Protein AF-A0A4Q5QVA2-F1 (afdb_monomer_lite)

Foldseek 3Di:
DWAAEVNDIDDWDKDAAWADFDQDQLVVVFQQLQPPAPQSQQLDDQDDQDDPVVLVLQLLLLLVLLQVLLVVLVRHDDNPDDCLCVCVSCPPVPVSVVSSQVSQAKDQCVPRRSDPQVSNQVSSCVNSVHGDHQAQPPPRTHMDGDQDDHPPDPSDDADADPVVPVSCTNHDDDDDDSDDAFQVRADKDATNCSRGGRVQFIWHNAWMATPNDTDGTIHTPDGPDHRHIGGDGND

pLDDT: mean 93.29, std 4.39, range [71.56, 98.56]

Secondary structure (DSSP, 8-state):
-EEEETTEEEE--EESPBPP--S--GGGGS--TTTTSTTTTTT------S-HHHHHHHHHHHHHHHHHHHHHTT----TT--GGGHHHHHTT-HHHHHHHHHHHS-EEHHHH-SS-HHHHHHHHHHHHTS------TTT---EE------TTSS-SPPS--GGGSGGGTT-------SSS-STTTSPPB-TTGGGS-GGGEEEBSS-EEETTEEESS--EEEESS--EEB-----

Radius of gyration: 18.27 Å; chains: 1; bounding box: 39×43×45 Å

Structure (mmCIF, N/CA/C/O backbone):
data_AF-A0A4Q5QVA2-F1
#
_entry.id   AF-A0A4Q5QVA2-F1
#
loop_
_atom_site.group_PDB
_atom_site.id
_atom_site.type_symbol
_atom_site.label_atom_id
_atom_site.label_alt_id
_atom_site.label_comp_id
_atom_site.label_asym_id
_atom_site.label_entity_id
_atom_site.label_seq_id
_atom_site.pdbx_PDB_ins_code
_atom_site.Cartn_x
_atom_site.Cartn_y
_atom_site.Cartn_z
_atom_site.occupancy
_atom_site.B_iso_or_equiv
_atom_site.auth_seq_id
_atom_site.auth_comp_id
_atom_site.auth_asym_id
_atom_site.auth_atom_id
_atom_site.pdbx_PDB_model_num
ATOM 1 N N . MET A 1 1 ? 10.564 12.798 15.939 1.00 84.56 1 MET A N 1
ATOM 2 C CA . MET A 1 1 ? 10.441 11.990 17.174 1.00 84.56 1 MET A CA 1
ATOM 3 C C . MET A 1 1 ? 11.342 10.762 17.107 1.00 84.56 1 MET A C 1
ATOM 5 O O . MET A 1 1 ? 11.662 10.318 16.012 1.00 84.56 1 MET A O 1
ATOM 9 N N . GLN A 1 2 ? 11.759 10.233 18.258 1.00 84.94 2 GLN A N 1
ATOM 10 C CA . GLN A 1 2 ? 12.396 8.914 18.340 1.00 84.94 2 GLN A CA 1
ATOM 11 C C . GLN A 1 2 ? 11.303 7.846 18.402 1.00 84.94 2 GLN A C 1
ATOM 13 O O . GLN A 1 2 ? 10.349 8.002 19.164 1.00 84.94 2 GLN A O 1
ATOM 18 N N . VAL A 1 3 ? 11.422 6.795 17.594 1.00 88.19 3 VAL A N 1
ATOM 19 C CA . VAL A 1 3 ? 10.473 5.672 17.567 1.00 88.19 3 VAL A CA 1
ATOM 20 C C . VAL A 1 3 ? 11.215 4.345 17.615 1.00 88.19 3 VAL A C 1
ATOM 22 O O . VAL A 1 3 ? 12.361 4.263 17.178 1.00 88.19 3 VAL A O 1
ATOM 25 N N . ARG A 1 4 ? 10.549 3.295 18.102 1.00 89.88 4 ARG A N 1
ATOM 26 C CA . ARG A 1 4 ? 11.071 1.926 18.069 1.00 89.88 4 ARG A CA 1
ATOM 27 C C . ARG A 1 4 ? 10.312 1.091 17.060 1.00 89.88 4 ARG A C 1
ATOM 29 O O . ARG A 1 4 ? 9.098 0.977 17.171 1.00 89.88 4 ARG A O 1
ATOM 36 N N . ILE A 1 5 ? 11.030 0.483 16.120 1.00 90.25 5 ILE A N 1
ATOM 37 C CA . ILE A 1 5 ? 10.484 -0.478 15.156 1.00 90.25 5 ILE A CA 1
ATOM 38 C C . ILE A 1 5 ? 11.169 -1.817 15.401 1.00 90.25 5 ILE A C 1
ATOM 40 O O . ILE A 1 5 ? 12.391 -1.895 15.302 1.00 90.25 5 ILE A O 1
ATOM 44 N N . ASN A 1 6 ? 10.412 -2.866 15.735 1.00 90.69 6 ASN A N 1
ATOM 45 C CA . ASN A 1 6 ? 10.972 -4.175 16.109 1.00 90.69 6 ASN A CA 1
ATOM 46 C C . ASN A 1 6 ? 12.104 -4.057 17.159 1.00 90.69 6 ASN A C 1
ATOM 48 O O . ASN A 1 6 ? 13.148 -4.692 17.029 1.00 90.69 6 ASN A O 1
ATOM 52 N N . GLN A 1 7 ? 11.910 -3.218 18.187 1.00 87.12 7 GLN A N 1
ATOM 53 C CA . GLN A 1 7 ? 12.893 -2.938 19.253 1.00 87.12 7 GLN A CA 1
ATOM 54 C C . GLN A 1 7 ? 14.182 -2.215 18.808 1.00 87.12 7 GLN A C 1
ATOM 56 O O . GLN A 1 7 ? 15.113 -2.092 19.599 1.00 87.12 7 GLN A O 1
ATOM 61 N N . GLN A 1 8 ? 14.246 -1.707 17.577 1.00 87.56 8 GLN A N 1
ATOM 62 C CA . GLN A 1 8 ? 15.353 -0.879 17.091 1.00 87.56 8 GLN A CA 1
ATOM 63 C C . GLN A 1 8 ? 14.940 0.592 17.058 1.00 87.56 8 GLN A C 1
ATOM 65 O O . GLN A 1 8 ? 13.828 0.905 16.631 1.00 87.56 8 GLN A O 1
ATOM 70 N N . ASP A 1 9 ? 15.825 1.486 17.497 1.00 88.88 9 ASP A N 1
ATOM 71 C CA . ASP A 1 9 ? 15.558 2.924 17.535 1.00 88.88 9 ASP A CA 1
ATOM 72 C C . ASP A 1 9 ? 15.745 3.567 16.148 1.00 88.88 9 ASP A C 1
ATOM 74 O O . ASP A 1 9 ? 16.723 3.308 15.442 1.00 88.88 9 ASP A O 1
ATOM 78 N N . PHE A 1 10 ? 14.810 4.439 15.771 1.00 87.06 10 PHE A N 1
ATOM 79 C CA . PHE A 1 10 ? 14.843 5.218 14.537 1.00 87.06 10 PHE A CA 1
ATOM 80 C C . PHE A 1 10 ? 14.492 6.679 14.807 1.00 87.06 10 PHE A C 1
ATOM 82 O O . PHE A 1 10 ? 13.566 6.997 15.559 1.00 87.06 10 PHE A O 1
ATOM 89 N N . THR A 1 11 ? 15.168 7.573 14.087 1.00 85.88 11 THR A N 1
ATOM 90 C CA . THR A 1 11 ? 14.746 8.969 13.983 1.00 85.88 11 THR A CA 1
ATOM 91 C C . THR A 1 11 ? 13.653 9.078 12.931 1.00 85.88 11 THR A C 1
ATOM 93 O O . THR A 1 11 ? 13.851 8.724 11.771 1.00 85.88 11 THR A O 1
ATOM 96 N N . TYR A 1 12 ? 12.505 9.599 13.342 1.00 86.81 12 TYR A N 1
ATOM 97 C CA . TYR A 1 12 ? 11.365 9.851 12.478 1.00 86.81 12 TYR A CA 1
ATOM 98 C C . TYR A 1 12 ? 11.114 11.359 12.380 1.00 86.81 12 TYR A C 1
ATOM 100 O O . TYR A 1 12 ? 10.858 12.010 13.398 1.00 86.81 12 TYR A O 1
ATOM 108 N N . ASP A 1 13 ? 11.199 11.913 11.171 1.00 87.75 13 ASP A N 1
ATOM 109 C CA . ASP A 1 13 ? 10.995 13.339 10.895 1.00 87.75 13 ASP A CA 1
ATOM 110 C C . ASP A 1 13 ? 9.736 13.561 10.049 1.00 87.75 13 ASP A C 1
ATOM 112 O O . ASP A 1 13 ? 9.625 13.070 8.919 1.00 87.75 13 ASP A O 1
ATOM 116 N N . VAL A 1 14 ? 8.785 14.295 10.626 1.00 92.06 14 VAL A N 1
ATOM 117 C CA . VAL A 1 14 ? 7.530 14.699 9.993 1.00 92.06 14 VAL A CA 1
ATOM 118 C C . VAL A 1 14 ? 7.157 16.097 10.441 1.00 92.06 14 VAL A C 1
ATOM 120 O O . VAL A 1 14 ? 7.233 16.428 11.623 1.00 92.06 14 VAL A O 1
ATOM 123 N N . GLN A 1 15 ? 6.726 16.895 9.471 1.00 93.56 15 GLN A N 1
ATOM 124 C CA . GLN A 1 15 ? 6.414 18.304 9.624 1.00 93.56 15 GLN A CA 1
ATOM 125 C C . GLN A 1 15 ? 5.058 18.620 8.988 1.00 93.56 15 GLN A C 1
ATOM 127 O O . GLN A 1 15 ? 4.666 18.029 7.980 1.00 93.56 15 GLN A O 1
ATOM 132 N N . GLY A 1 16 ? 4.355 19.583 9.577 1.00 93.69 16 GLY A N 1
ATOM 133 C CA . GLY A 1 16 ? 3.080 20.107 9.098 1.00 93.69 16 GLY A CA 1
ATOM 134 C C . GLY A 1 16 ? 2.332 20.822 10.220 1.00 93.69 16 GLY A C 1
ATOM 135 O O . GLY A 1 16 ? 2.693 20.700 11.392 1.00 93.69 16 GLY A O 1
ATOM 136 N N . GLU A 1 17 ? 1.298 21.580 9.864 1.00 95.00 17 GLU A N 1
ATOM 137 C CA . GLU A 1 17 ? 0.418 22.216 10.848 1.00 95.00 17 GLU A CA 1
ATOM 138 C C . GLU A 1 17 ? -0.282 21.141 11.682 1.00 95.00 17 GLU A C 1
ATOM 140 O O . GLU A 1 17 ? -0.835 20.197 11.121 1.00 95.00 17 GLU A O 1
ATOM 145 N N . ALA A 1 18 ? -0.256 21.261 13.010 1.00 94.19 18 ALA A N 1
ATOM 146 C CA . ALA A 1 18 ? -0.912 20.303 13.891 1.00 94.19 18 ALA A CA 1
ATOM 147 C C . ALA A 1 18 ? -2.440 20.362 13.730 1.00 94.19 18 ALA A C 1
ATOM 149 O O . ALA A 1 18 ? -3.053 21.426 13.799 1.00 94.19 18 ALA A O 1
ATOM 150 N N . GLY A 1 19 ? -3.056 19.200 13.536 1.00 90.38 19 GLY A N 1
ATOM 151 C CA . GLY A 1 19 ? -4.502 19.050 13.460 1.00 90.38 19 GLY A CA 1
ATOM 152 C C . GLY A 1 19 ? -5.167 19.097 14.832 1.00 90.38 19 GLY A C 1
ATOM 153 O O . GLY A 1 19 ? -4.542 18.874 15.870 1.00 90.38 19 GLY A O 1
ATOM 154 N N . ARG A 1 20 ? -6.479 19.346 14.830 1.00 85.12 20 ARG A N 1
ATOM 155 C CA . ARG A 1 20 ? -7.309 19.164 16.024 1.00 85.12 20 ARG A CA 1
ATOM 156 C C . ARG A 1 20 ? -7.524 17.676 16.269 1.00 85.12 20 ARG A C 1
ATOM 158 O O . ARG A 1 20 ? -7.793 16.928 15.333 1.00 85.12 20 ARG A O 1
ATOM 165 N N . THR A 1 21 ? -7.453 17.276 17.530 1.00 86.00 21 THR A N 1
ATOM 166 C CA . THR A 1 21 ? -7.773 15.919 17.969 1.00 86.00 21 THR A CA 1
ATOM 167 C C . THR A 1 21 ? -8.956 15.946 18.934 1.00 86.00 21 THR A C 1
ATOM 169 O O . THR A 1 21 ? -9.228 16.963 19.575 1.00 86.00 21 THR A O 1
ATOM 172 N N . ASP A 1 22 ? -9.695 14.841 19.016 1.00 91.44 22 ASP A N 1
ATOM 173 C CA . ASP A 1 22 ? -10.849 14.696 19.903 1.00 91.44 22 ASP A CA 1
ATOM 174 C C . ASP A 1 22 ? -10.946 13.271 20.476 1.00 91.44 22 ASP A C 1
ATOM 176 O O . ASP A 1 22 ? -10.110 12.414 20.205 1.00 91.44 22 ASP A O 1
ATOM 180 N N . GLY A 1 23 ? -11.929 13.018 21.341 1.00 95.19 23 GLY A N 1
ATOM 181 C CA . GLY A 1 23 ? -12.074 11.729 22.024 1.00 95.19 23 GLY A CA 1
ATOM 182 C C . GLY A 1 23 ? -12.695 10.605 21.188 1.00 95.19 23 GLY A C 1
ATOM 183 O O . GLY A 1 23 ? -12.957 9.542 21.747 1.00 95.19 23 GLY A O 1
ATOM 184 N N . ARG A 1 24 ? -12.992 10.812 19.898 1.00 95.19 24 ARG A N 1
ATOM 185 C CA . ARG A 1 24 ? -13.659 9.797 19.073 1.00 95.19 24 ARG A CA 1
ATOM 186 C C . ARG A 1 24 ? -12.693 8.682 18.699 1.00 95.19 24 ARG A C 1
ATOM 188 O O . ARG A 1 24 ? -11.533 8.935 18.394 1.00 95.19 24 ARG A O 1
ATOM 195 N N . VAL A 1 25 ? -13.206 7.458 18.656 1.00 95.38 25 VAL A N 1
ATOM 196 C CA . VAL A 1 25 ? -12.556 6.315 18.007 1.00 95.38 25 VAL A CA 1
ATOM 197 C C . VAL A 1 25 ? -13.194 6.183 16.631 1.00 95.38 25 VAL A C 1
ATOM 199 O O . VAL A 1 25 ? -14.381 5.880 16.561 1.00 95.38 25 VAL A O 1
ATOM 202 N N . LEU A 1 26 ? -12.444 6.432 15.553 1.00 94.19 26 LEU A N 1
ATOM 203 C CA . LEU A 1 26 ? -13.009 6.451 14.192 1.00 94.19 26 LEU A CA 1
ATOM 204 C C . LEU A 1 26 ? -13.685 5.122 13.827 1.00 94.19 26 LEU A C 1
ATOM 206 O O . LEU A 1 26 ? -14.811 5.115 13.344 1.00 94.19 26 LEU A O 1
ATOM 210 N N . LEU A 1 27 ? -13.059 3.998 14.193 1.00 95.50 27 LEU A N 1
ATOM 211 C CA . LEU A 1 27 ? -13.619 2.663 13.975 1.00 95.50 27 LEU A CA 1
ATOM 212 C C . LEU A 1 27 ? -14.990 2.460 14.643 1.00 95.50 27 LEU A C 1
ATOM 214 O O . LEU A 1 27 ? -15.780 1.655 14.174 1.00 95.50 27 LEU A O 1
ATOM 218 N N . ALA A 1 28 ? -15.301 3.178 15.730 1.00 95.19 28 ALA A N 1
ATOM 219 C CA . ALA A 1 28 ? -16.579 3.019 16.429 1.00 95.19 28 ALA A CA 1
ATOM 220 C C . ALA A 1 28 ? -17.784 3.532 15.619 1.00 95.19 28 ALA A C 1
ATOM 222 O O . ALA A 1 28 ? -18.924 3.253 15.990 1.00 95.19 28 ALA A O 1
ATOM 223 N N . THR A 1 29 ? -17.542 4.298 14.553 1.00 92.81 29 THR A N 1
ATOM 224 C CA . THR A 1 29 ? -18.572 4.816 13.641 1.00 92.81 29 THR A CA 1
ATOM 225 C C . THR A 1 29 ? -18.496 4.231 12.232 1.00 92.81 29 THR A C 1
ATOM 227 O O . THR A 1 29 ? -19.383 4.517 11.432 1.00 92.81 29 THR A O 1
ATOM 230 N N . ASP A 1 30 ? -17.470 3.431 11.945 1.00 93.31 30 ASP A N 1
ATOM 231 C CA . ASP A 1 30 ? -17.224 2.827 10.637 1.00 93.31 30 ASP A CA 1
ATOM 232 C C . ASP A 1 30 ? -17.618 1.340 10.635 1.00 93.31 30 ASP A C 1
ATOM 234 O O . ASP A 1 30 ? -17.719 0.689 11.679 1.00 93.31 30 ASP A O 1
ATOM 238 N N . ASP A 1 31 ? -17.783 0.774 9.443 1.00 93.19 31 ASP A N 1
ATOM 239 C CA . ASP A 1 31 ? -17.907 -0.663 9.251 1.00 93.19 31 ASP A CA 1
ATOM 240 C C . ASP A 1 31 ? -16.567 -1.344 9.560 1.00 93.19 31 ASP A C 1
ATOM 242 O O . ASP A 1 31 ? -15.639 -1.370 8.747 1.00 93.19 31 ASP A O 1
ATOM 246 N N . ASP A 1 32 ? -16.475 -1.954 10.740 1.00 95.25 32 ASP A N 1
ATOM 247 C CA . ASP A 1 32 ? -15.333 -2.787 11.102 1.00 95.25 32 ASP A CA 1
ATOM 248 C C . ASP A 1 32 ? -15.384 -4.121 10.338 1.00 95.25 32 ASP A C 1
ATOM 250 O O . ASP A 1 32 ? -16.020 -5.104 10.747 1.00 95.25 32 ASP A O 1
ATOM 254 N N . LEU A 1 33 ? -14.692 -4.155 9.199 1.00 95.38 33 LEU A N 1
ATOM 255 C CA . LEU A 1 33 ? -14.533 -5.344 8.360 1.00 95.38 33 LEU A CA 1
ATOM 256 C C . LEU A 1 33 ? -13.701 -6.454 9.028 1.00 95.38 33 LEU A C 1
ATOM 258 O O . LEU A 1 33 ? -13.707 -7.587 8.545 1.00 95.38 33 LEU A O 1
ATOM 262 N N . SER A 1 34 ? -13.007 -6.156 10.131 1.00 95.94 34 SER A N 1
ATOM 263 C CA . SER A 1 34 ? -12.293 -7.142 10.944 1.00 95.94 34 SER A CA 1
ATOM 264 C C . SER A 1 34 ? -13.158 -7.744 12.054 1.00 95.94 34 SER A C 1
ATOM 266 O O . SER A 1 34 ? -12.785 -8.770 12.625 1.00 95.94 34 SER A O 1
ATOM 268 N N . ALA A 1 35 ? -14.319 -7.156 12.364 1.00 96.38 35 ALA A N 1
ATOM 269 C CA . ALA A 1 35 ? -15.139 -7.584 13.492 1.00 96.38 35 ALA A CA 1
ATOM 270 C C . ALA A 1 35 ? -15.519 -9.074 13.406 1.00 96.38 35 ALA A C 1
ATOM 272 O O . ALA A 1 35 ? -15.938 -9.580 12.363 1.00 96.38 35 ALA A O 1
ATOM 273 N N . GLY A 1 36 ? -15.380 -9.784 14.528 1.00 95.88 36 GLY A N 1
ATOM 274 C CA . GLY A 1 36 ? -15.644 -11.225 14.621 1.00 95.88 36 GLY A CA 1
ATOM 275 C C . GLY A 1 36 ? -14.517 -12.126 14.102 1.00 95.88 36 GLY A C 1
ATOM 276 O O . GLY A 1 36 ? -14.613 -13.344 14.234 1.00 95.88 36 GLY A O 1
ATOM 277 N N . THR A 1 37 ? -13.436 -11.564 13.555 1.00 97.31 37 THR A N 1
ATOM 278 C CA . THR A 1 37 ? -12.247 -12.332 13.163 1.00 97.31 37 THR A CA 1
ATOM 279 C C . THR A 1 37 ? -11.266 -12.487 14.330 1.00 97.31 37 THR A C 1
ATOM 281 O O . THR A 1 37 ? -11.249 -11.687 15.267 1.00 97.31 37 THR A O 1
ATOM 284 N N . ALA A 1 38 ? -10.378 -13.484 14.257 1.00 97.06 38 ALA A N 1
ATOM 285 C CA . ALA A 1 38 ? -9.324 -13.687 15.259 1.00 97.06 38 ALA A CA 1
ATOM 286 C C . ALA A 1 38 ? -8.287 -12.546 15.309 1.00 97.06 38 ALA A C 1
ATOM 288 O O . ALA A 1 38 ? -7.536 -12.433 16.275 1.00 97.06 38 ALA A O 1
ATOM 289 N N . TRP A 1 39 ? -8.235 -11.708 14.272 1.00 96.94 39 TRP A N 1
ATOM 290 C CA . TRP A 1 39 ? -7.262 -10.630 14.128 1.00 96.94 39 TRP A CA 1
ATOM 291 C C . TRP A 1 39 ? -7.842 -9.237 14.415 1.00 96.94 39 TRP A C 1
ATOM 293 O O . TRP A 1 39 ? -7.097 -8.258 14.387 1.00 96.94 39 TRP A O 1
ATOM 303 N N . ALA A 1 40 ? -9.130 -9.146 14.767 1.00 97.56 40 ALA A N 1
ATOM 304 C CA . ALA A 1 40 ? -9.832 -7.887 15.026 1.00 97.56 40 ALA A CA 1
ATOM 305 C C . ALA A 1 40 ? -9.115 -7.000 16.055 1.00 97.56 40 ALA A C 1
ATOM 307 O O . ALA A 1 40 ? -8.882 -5.821 15.814 1.00 97.56 40 ALA A O 1
ATOM 308 N N . ALA A 1 41 ? -8.680 -7.591 17.174 1.00 97.19 41 ALA A N 1
ATOM 309 C CA . ALA A 1 41 ? -7.996 -6.859 18.240 1.00 97.19 41 ALA A CA 1
ATOM 310 C C . ALA A 1 41 ? -6.636 -6.291 17.799 1.00 97.19 41 ALA A C 1
ATOM 312 O O . ALA A 1 41 ? -6.233 -5.218 18.243 1.00 97.19 41 ALA A O 1
ATOM 313 N N . ALA A 1 42 ? -5.923 -7.001 16.920 1.00 96.88 42 ALA A N 1
ATOM 314 C CA . ALA A 1 42 ? -4.635 -6.557 16.397 1.00 96.88 42 ALA A CA 1
ATOM 315 C C . ALA A 1 42 ? -4.791 -5.555 15.241 1.00 96.88 42 ALA A C 1
ATOM 317 O O . ALA A 1 42 ? -3.894 -4.740 15.026 1.00 96.88 42 ALA A O 1
ATOM 318 N N . GLY A 1 43 ? -5.908 -5.610 14.508 1.00 96.38 43 GLY A N 1
ATOM 319 C CA . GLY A 1 43 ? -6.183 -4.769 13.340 1.00 96.38 43 GLY A CA 1
ATOM 320 C C . GLY A 1 43 ? -5.444 -5.194 12.069 1.00 96.38 43 GLY A C 1
ATOM 321 O O . GLY A 1 43 ? -5.492 -4.486 11.069 1.00 96.38 43 GLY A O 1
ATOM 322 N N . TYR A 1 44 ? -4.745 -6.333 12.088 1.00 97.00 44 TYR A N 1
ATOM 323 C CA . TYR A 1 44 ? -4.056 -6.881 10.921 1.00 97.00 44 TYR A CA 1
ATOM 324 C C . TYR A 1 44 ? -3.887 -8.399 11.029 1.00 97.00 44 TYR A C 1
ATOM 326 O O . TYR A 1 44 ? -3.825 -8.955 12.125 1.00 97.00 44 TYR A O 1
ATOM 334 N N . THR A 1 45 ? -3.718 -9.056 9.884 1.00 96.44 45 THR A N 1
ATOM 335 C CA . THR A 1 45 ? -3.284 -10.453 9.792 1.00 96.44 45 THR A CA 1
ATOM 336 C C . THR A 1 45 ? -2.301 -10.630 8.637 1.00 96.44 45 THR A C 1
ATOM 338 O O . THR A 1 45 ? -2.317 -9.861 7.676 1.00 96.44 45 THR A O 1
ATOM 341 N N . VAL A 1 46 ? -1.447 -11.649 8.726 1.00 95.75 46 VAL A N 1
ATOM 342 C CA . VAL A 1 46 ? -0.632 -12.137 7.608 1.00 95.75 46 VAL A CA 1
ATOM 343 C C . VAL A 1 46 ? -1.177 -13.505 7.226 1.00 95.75 46 VAL A C 1
ATOM 345 O O . VAL A 1 46 ? -1.237 -14.403 8.065 1.00 95.75 46 VAL A O 1
ATOM 348 N N . ALA A 1 47 ? -1.591 -13.666 5.972 1.00 93.88 47 ALA A N 1
ATOM 349 C CA . ALA A 1 47 ? -2.270 -14.870 5.517 1.00 93.88 47 ALA A CA 1
ATOM 350 C C . ALA A 1 47 ? -1.756 -15.344 4.157 1.00 93.88 47 ALA A C 1
ATOM 352 O O . ALA A 1 47 ? -1.385 -14.546 3.294 1.00 93.88 47 ALA A O 1
ATOM 353 N N . ASN A 1 48 ? -1.821 -16.660 3.944 1.00 90.31 48 ASN A N 1
ATOM 354 C CA . ASN A 1 48 ? -1.664 -17.243 2.617 1.00 90.31 48 ASN A CA 1
ATOM 355 C C . ASN A 1 48 ? -2.808 -16.764 1.726 1.00 90.31 48 ASN A C 1
ATOM 357 O O . ASN A 1 48 ? -3.972 -17.115 1.934 1.00 90.31 48 ASN A O 1
ATOM 361 N N . PHE A 1 49 ? -2.466 -15.939 0.744 1.00 91.31 49 PHE A N 1
ATOM 362 C CA . PHE A 1 49 ? -3.472 -15.189 0.012 1.00 91.31 49 PHE A CA 1
ATOM 363 C C . PHE A 1 49 ? -3.998 -15.932 -1.215 1.00 91.31 49 PHE A C 1
ATOM 365 O O . PHE A 1 49 ? -5.206 -16.100 -1.343 1.00 91.31 49 PHE A O 1
ATOM 372 N N . LEU A 1 50 ? -3.109 -16.426 -2.079 1.00 93.94 50 LEU A N 1
ATOM 373 C CA . LEU A 1 50 ? -3.451 -17.100 -3.334 1.00 93.94 50 LEU A CA 1
ATOM 374 C C . LEU A 1 50 ? -2.721 -18.450 -3.442 1.00 93.94 50 LEU A C 1
ATOM 376 O O . LEU A 1 50 ? -1.619 -18.582 -2.901 1.00 93.94 50 LEU A O 1
ATOM 380 N N . PRO A 1 51 ? -3.283 -19.439 -4.161 1.00 94.75 51 PRO A N 1
ATOM 381 C CA . PRO A 1 51 ? -2.543 -20.592 -4.663 1.00 94.75 51 PRO A CA 1
ATOM 382 C C . PRO A 1 51 ? -1.247 -20.184 -5.374 1.00 94.75 51 PRO A C 1
ATOM 384 O O . PRO A 1 51 ? -1.181 -19.134 -6.013 1.00 94.75 51 PRO A O 1
ATOM 387 N N . ALA A 1 52 ? -0.233 -21.052 -5.327 1.00 94.19 52 ALA A N 1
ATOM 388 C CA . ALA A 1 52 ? 1.110 -20.739 -5.824 1.00 94.19 52 ALA A CA 1
ATOM 389 C C . ALA A 1 52 ? 1.124 -20.224 -7.276 1.00 94.19 52 ALA A C 1
ATOM 391 O O . ALA A 1 52 ? 1.755 -19.211 -7.555 1.00 94.19 52 ALA A O 1
ATOM 392 N N . ALA A 1 53 ? 0.382 -20.865 -8.186 1.00 96.31 53 ALA A N 1
ATOM 393 C CA . ALA A 1 53 ? 0.331 -20.456 -9.592 1.00 96.31 53 ALA A CA 1
ATOM 394 C C . ALA A 1 53 ? -0.246 -19.039 -9.780 1.00 96.31 53 ALA A C 1
ATOM 396 O O . ALA A 1 53 ? 0.307 -18.237 -10.531 1.00 96.31 53 ALA A O 1
ATOM 397 N N . GLU A 1 54 ? -1.324 -18.711 -9.065 1.00 97.00 54 GLU A N 1
ATOM 398 C CA . GLU A 1 54 ? -1.955 -17.388 -9.104 1.00 97.00 54 GLU A CA 1
ATOM 399 C C . GLU A 1 54 ? -1.058 -16.336 -8.449 1.00 97.00 54 GLU A C 1
ATOM 401 O O . GLU A 1 54 ? -0.891 -15.240 -8.980 1.00 97.00 54 GLU A O 1
ATOM 406 N N . GLN A 1 55 ? -0.407 -16.676 -7.336 1.00 95.00 55 GLN A N 1
ATOM 407 C CA . GLN A 1 55 ? 0.541 -15.781 -6.683 1.00 95.00 55 GLN A CA 1
ATOM 408 C C . GLN A 1 55 ? 1.740 -15.462 -7.586 1.00 95.00 55 GLN A C 1
ATOM 410 O O . GLN A 1 55 ? 2.147 -14.302 -7.668 1.00 95.00 55 GLN A O 1
ATOM 415 N N . THR A 1 56 ? 2.285 -16.461 -8.287 1.00 95.38 56 THR A N 1
ATOM 416 C CA . THR A 1 56 ? 3.355 -16.267 -9.274 1.00 95.38 56 THR A CA 1
ATOM 417 C C . THR A 1 56 ? 2.886 -15.384 -10.426 1.00 95.38 56 THR A C 1
ATOM 419 O O . THR A 1 56 ? 3.575 -14.422 -10.758 1.00 95.38 56 THR A O 1
ATOM 422 N N . ALA A 1 57 ? 1.705 -15.650 -10.993 1.00 97.38 57 ALA A N 1
ATOM 423 C CA . ALA A 1 57 ? 1.148 -14.845 -12.080 1.00 97.38 57 ALA A CA 1
ATOM 424 C C . ALA A 1 57 ? 0.925 -13.381 -11.663 1.00 97.38 57 ALA A C 1
ATOM 426 O O . ALA A 1 57 ? 1.280 -12.463 -12.402 1.00 97.38 57 ALA A O 1
ATOM 427 N N . LEU A 1 58 ? 0.399 -13.154 -10.454 1.00 96.88 58 LEU A N 1
ATOM 428 C CA . LEU A 1 58 ? 0.208 -11.813 -9.913 1.00 96.88 58 LEU A CA 1
ATOM 429 C C . LEU A 1 58 ? 1.540 -11.087 -9.730 1.00 96.88 58 LEU A C 1
ATOM 431 O O . LEU A 1 58 ? 1.689 -9.963 -10.201 1.00 96.88 58 LEU A O 1
ATOM 435 N N . ARG A 1 59 ? 2.521 -11.721 -9.079 1.00 96.06 59 ARG A N 1
ATOM 436 C CA . ARG A 1 59 ? 3.840 -11.111 -8.851 1.00 96.06 59 ARG A CA 1
ATOM 437 C C . ARG A 1 59 ? 4.543 -10.772 -10.160 1.00 96.06 59 ARG A C 1
ATOM 439 O O . ARG A 1 59 ? 5.063 -9.667 -10.272 1.00 96.06 59 ARG A O 1
ATOM 446 N N . GLU A 1 60 ? 4.520 -11.670 -11.142 1.00 96.94 60 GLU A N 1
ATOM 447 C CA . GLU A 1 60 ? 5.152 -11.427 -12.442 1.00 96.94 60 GLU A CA 1
ATOM 448 C C . GLU A 1 60 ? 4.451 -10.304 -13.212 1.00 96.94 60 GLU A C 1
ATOM 450 O O . GLU A 1 60 ? 5.110 -9.402 -13.727 1.00 96.94 60 GLU A O 1
ATOM 455 N N . GLY A 1 61 ? 3.116 -10.283 -13.230 1.00 97.94 61 GLY A N 1
ATOM 456 C CA . GLY A 1 61 ? 2.377 -9.199 -13.874 1.00 97.94 61 GLY A CA 1
ATOM 457 C C . GLY A 1 61 ? 2.646 -7.835 -13.226 1.00 97.94 61 GLY A C 1
ATOM 458 O O . GLY A 1 61 ? 2.859 -6.851 -13.931 1.00 97.94 61 GLY A O 1
ATOM 459 N N . LEU A 1 62 ? 2.723 -7.767 -11.892 1.00 97.94 62 LEU A N 1
ATOM 460 C CA . LEU A 1 62 ? 3.081 -6.533 -11.183 1.00 97.94 62 LEU A CA 1
ATOM 461 C C . LEU A 1 62 ? 4.551 -6.141 -11.417 1.00 97.94 62 LEU A C 1
ATOM 463 O O . LEU A 1 62 ? 4.846 -4.959 -11.594 1.00 97.94 62 LEU A O 1
ATOM 467 N N . ALA A 1 63 ? 5.472 -7.107 -11.473 1.00 98.00 63 ALA A N 1
ATOM 468 C CA . ALA A 1 63 ? 6.870 -6.865 -11.830 1.00 98.00 63 ALA A CA 1
ATOM 469 C C . ALA A 1 63 ? 6.994 -6.292 -13.251 1.00 98.00 63 ALA A C 1
ATOM 471 O O . ALA A 1 63 ? 7.748 -5.342 -13.478 1.00 98.00 63 ALA A O 1
ATOM 472 N N . GLN A 1 64 ? 6.190 -6.785 -14.193 1.00 98.12 64 GLN A N 1
ATOM 473 C CA . GLN A 1 64 ? 6.151 -6.267 -15.555 1.00 98.12 64 GLN A CA 1
ATOM 474 C C . GLN A 1 64 ? 5.703 -4.798 -15.615 1.00 98.12 64 GLN A C 1
ATOM 476 O O . GLN A 1 64 ? 6.248 -4.029 -16.410 1.00 98.12 64 GLN A O 1
ATOM 481 N N . LEU A 1 65 ? 4.775 -4.370 -14.751 1.00 98.44 65 LEU A N 1
ATOM 482 C CA . LEU A 1 65 ? 4.399 -2.953 -14.639 1.00 98.44 65 LEU A CA 1
ATOM 483 C C . LEU A 1 65 ? 5.572 -2.085 -14.165 1.00 98.44 65 LEU A C 1
ATOM 485 O O . LEU A 1 65 ? 5.766 -0.991 -14.692 1.00 98.44 65 LEU A O 1
ATOM 489 N N . VAL A 1 66 ? 6.404 -2.583 -13.243 1.00 98.12 66 VAL A N 1
ATOM 490 C CA . VAL A 1 66 ? 7.622 -1.880 -12.800 1.00 98.12 66 VAL A CA 1
ATOM 491 C C . VAL A 1 66 ? 8.646 -1.773 -13.933 1.00 98.12 66 VAL A C 1
ATOM 493 O O . VAL A 1 66 ? 9.191 -0.692 -14.156 1.00 98.12 66 VAL A O 1
ATOM 496 N N . ARG A 1 67 ? 8.880 -2.853 -14.696 1.00 98.38 67 ARG A N 1
ATOM 497 C CA . ARG A 1 67 ? 9.775 -2.821 -15.873 1.00 98.38 67 ARG A CA 1
ATOM 498 C C . ARG A 1 67 ? 9.288 -1.820 -16.923 1.00 98.38 67 ARG A C 1
ATOM 500 O O . ARG A 1 67 ? 10.087 -1.062 -17.469 1.00 98.38 67 ARG A O 1
ATOM 507 N N . ARG A 1 68 ? 7.975 -1.773 -17.169 1.00 98.38 68 ARG A N 1
ATOM 508 C CA . ARG A 1 68 ? 7.363 -0.793 -18.074 1.00 98.38 68 ARG A CA 1
ATOM 509 C C . ARG A 1 68 ? 7.532 0.636 -17.561 1.00 98.38 68 ARG A C 1
ATOM 511 O O . ARG A 1 68 ? 7.932 1.498 -18.330 1.00 98.38 68 ARG A O 1
ATOM 518 N N . ALA A 1 69 ? 7.302 0.878 -16.273 1.00 98.38 69 ALA A N 1
ATOM 519 C CA . ALA A 1 69 ? 7.483 2.196 -15.668 1.00 98.38 69 ALA A CA 1
ATOM 520 C C . ALA A 1 69 ? 8.938 2.696 -15.758 1.00 98.38 69 ALA A C 1
ATOM 522 O O . ALA A 1 69 ? 9.162 3.880 -16.001 1.00 98.38 69 ALA A O 1
ATOM 523 N N . LEU A 1 70 ? 9.920 1.800 -15.611 1.00 98.56 70 LEU A N 1
ATOM 524 C CA . LEU A 1 70 ? 11.339 2.088 -15.851 1.00 98.56 70 LEU A CA 1
ATOM 525 C C . LEU A 1 70 ? 11.604 2.490 -17.311 1.00 98.56 70 LEU A C 1
ATOM 527 O O . LEU A 1 70 ? 12.226 3.523 -17.561 1.00 98.56 70 LEU A O 1
ATOM 531 N N . ALA A 1 71 ? 11.081 1.723 -18.272 1.00 98.50 71 ALA A N 1
ATOM 532 C CA . ALA A 1 71 ? 11.204 2.041 -19.694 1.00 98.50 71 ALA A CA 1
ATOM 533 C C . ALA A 1 71 ? 10.551 3.391 -20.049 1.00 98.50 71 ALA A C 1
ATOM 535 O O . ALA A 1 71 ? 11.181 4.221 -20.702 1.00 98.50 71 ALA A O 1
ATOM 536 N N . ASP A 1 72 ? 9.339 3.650 -19.549 1.00 98.19 72 ASP A N 1
ATOM 537 C CA . ASP A 1 72 ? 8.602 4.906 -19.749 1.00 98.19 72 ASP A CA 1
ATOM 538 C C . ASP A 1 72 ? 9.304 6.118 -19.102 1.00 98.19 72 ASP A C 1
ATOM 540 O O . ASP A 1 72 ? 9.069 7.263 -19.497 1.00 98.19 72 ASP A O 1
ATOM 544 N N . ALA A 1 73 ? 10.164 5.881 -18.107 1.00 98.06 73 ALA A N 1
ATOM 545 C CA . ALA A 1 73 ? 11.020 6.887 -17.480 1.00 98.06 73 ALA A CA 1
ATOM 546 C C . ALA A 1 73 ? 12.383 7.056 -18.188 1.00 98.06 73 ALA A C 1
ATOM 548 O O . ALA A 1 73 ? 13.233 7.800 -17.704 1.00 98.06 73 ALA A O 1
ATOM 549 N N . GLY A 1 74 ? 12.601 6.390 -19.329 1.00 97.81 74 GLY A N 1
ATOM 550 C CA . GLY A 1 74 ? 13.838 6.475 -20.111 1.00 97.81 74 GLY A CA 1
ATOM 551 C C . GLY A 1 74 ? 14.951 5.527 -19.654 1.00 97.81 74 GLY A C 1
ATOM 552 O O . GLY A 1 74 ? 16.085 5.667 -20.104 1.00 97.81 74 GLY A O 1
ATOM 553 N N . CYS A 1 75 ? 14.645 4.555 -18.789 1.00 98.19 75 CYS A N 1
ATOM 554 C CA . CYS A 1 75 ? 15.591 3.561 -18.282 1.00 98.19 75 CYS A CA 1
ATOM 555 C C . CYS A 1 75 ? 15.111 2.134 -18.613 1.00 98.19 75 CYS A C 1
ATOM 557 O O . CYS A 1 75 ? 14.685 1.399 -17.722 1.00 98.19 75 CYS A O 1
ATOM 559 N N . PRO A 1 76 ? 15.105 1.722 -19.894 1.00 97.94 76 PRO A N 1
ATOM 560 C CA . PRO A 1 76 ? 14.679 0.377 -20.258 1.00 97.94 76 PRO A CA 1
ATOM 561 C C . PRO A 1 76 ? 15.613 -0.674 -19.648 1.00 97.94 76 PRO A C 1
ATOM 563 O O . PRO A 1 76 ? 16.836 -0.537 -19.668 1.00 97.94 76 PRO A O 1
ATOM 566 N N . VAL A 1 77 ? 15.017 -1.750 -19.142 1.00 98.31 77 VAL A N 1
ATOM 567 C CA . VAL A 1 77 ? 15.713 -2.913 -18.581 1.00 98.31 77 VAL A CA 1
ATOM 568 C C . VAL A 1 77 ? 15.379 -4.170 -19.394 1.00 98.31 77 VAL A C 1
ATOM 570 O O . VAL A 1 77 ? 14.357 -4.182 -20.087 1.00 98.31 77 VAL A O 1
ATOM 573 N N . PRO A 1 78 ? 16.208 -5.230 -19.336 1.00 97.62 78 PRO A N 1
ATOM 574 C CA . PRO A 1 78 ? 15.890 -6.514 -19.958 1.00 97.62 78 PRO A CA 1
ATOM 575 C C . PRO A 1 78 ? 14.527 -7.071 -19.521 1.00 97.62 78 PRO A C 1
ATOM 577 O O . PRO A 1 78 ? 14.056 -6.803 -18.415 1.00 97.62 78 PRO A O 1
ATOM 580 N N . ALA A 1 79 ? 13.896 -7.876 -20.378 1.00 94.31 79 ALA A N 1
ATOM 581 C CA . ALA A 1 79 ? 12.582 -8.460 -20.095 1.00 94.31 79 ALA A CA 1
ATOM 582 C C . ALA A 1 79 ? 12.592 -9.392 -18.868 1.00 94.31 79 ALA A C 1
ATOM 584 O O . ALA A 1 79 ? 11.603 -9.474 -18.148 1.00 94.31 79 ALA A O 1
ATOM 585 N N . ASP A 1 80 ? 13.721 -10.051 -18.613 1.00 95.38 80 ASP A N 1
ATOM 586 C CA . ASP A 1 80 ? 13.978 -10.937 -17.478 1.00 95.38 80 ASP A CA 1
ATOM 587 C C . ASP A 1 80 ? 14.577 -10.207 -16.263 1.00 95.38 80 ASP A C 1
ATOM 589 O O . ASP A 1 80 ? 14.993 -10.845 -15.296 1.00 95.38 80 ASP A O 1
ATOM 593 N N . PHE A 1 81 ? 14.614 -8.869 -16.278 1.00 97.81 81 PHE A N 1
ATOM 594 C CA . PHE A 1 81 ? 15.132 -8.085 -15.163 1.00 97.81 81 PHE A CA 1
ATOM 595 C C . PHE A 1 81 ? 14.387 -8.404 -13.860 1.00 97.81 81 PHE A C 1
ATOM 597 O O . PHE A 1 81 ? 13.159 -8.281 -13.772 1.00 97.81 81 PHE A O 1
ATOM 604 N N . ASP A 1 82 ? 15.148 -8.762 -12.828 1.00 97.38 82 ASP A N 1
ATOM 605 C CA . ASP A 1 82 ? 14.640 -8.952 -11.475 1.00 97.38 82 ASP A CA 1
ATOM 606 C C . ASP A 1 82 ? 14.346 -7.593 -10.826 1.00 97.38 82 ASP A C 1
ATOM 608 O O . ASP A 1 82 ? 15.251 -6.835 -10.467 1.00 97.38 82 ASP A O 1
ATOM 612 N N . VAL A 1 83 ? 13.061 -7.297 -10.622 1.00 97.19 83 VAL A N 1
ATOM 613 C CA . VAL A 1 83 ? 12.607 -6.042 -10.009 1.00 97.19 83 VAL A CA 1
ATOM 614 C C . VAL A 1 83 ? 13.057 -5.881 -8.554 1.00 97.19 83 VAL A C 1
ATOM 616 O O . VAL A 1 83 ? 13.084 -4.753 -8.062 1.00 97.19 83 VAL A O 1
ATOM 619 N N . ALA A 1 84 ? 13.505 -6.942 -7.869 1.00 96.12 84 ALA A N 1
ATOM 620 C CA . ALA A 1 84 ? 14.170 -6.801 -6.572 1.00 96.12 84 ALA A CA 1
ATOM 621 C C . ALA A 1 84 ? 15.478 -5.990 -6.679 1.00 96.12 84 ALA A C 1
ATOM 623 O O . ALA A 1 84 ? 15.894 -5.337 -5.717 1.00 96.12 84 ALA A O 1
ATOM 624 N N . GLN A 1 85 ? 16.096 -5.954 -7.865 1.00 97.06 85 GLN A N 1
ATOM 625 C CA . GLN A 1 85 ? 17.293 -5.167 -8.168 1.00 97.06 85 GLN A CA 1
ATOM 626 C C . GLN A 1 85 ? 16.987 -3.726 -8.596 1.00 97.06 85 GLN A C 1
ATOM 628 O O . GLN A 1 85 ? 17.914 -2.991 -8.933 1.00 97.06 85 GLN A O 1
ATOM 633 N N . TYR A 1 86 ? 15.723 -3.282 -8.555 1.00 97.75 86 TYR A N 1
ATOM 634 C CA . TYR A 1 86 ? 15.304 -1.919 -8.917 1.00 97.75 86 TYR A CA 1
ATOM 635 C C . TYR A 1 86 ? 16.217 -0.831 -8.321 1.00 97.75 86 TYR A C 1
ATOM 637 O O . TYR A 1 86 ? 16.671 0.080 -9.012 1.00 97.75 86 TYR A O 1
ATOM 645 N N . HIS A 1 87 ? 16.554 -0.970 -7.037 1.00 96.75 87 HIS A N 1
ATOM 646 C CA . HIS A 1 87 ? 17.399 -0.027 -6.307 1.00 96.75 87 HIS A CA 1
ATOM 647 C C . HIS A 1 87 ? 18.838 0.068 -6.840 1.00 96.75 87 HIS A C 1
ATOM 649 O O . HIS A 1 87 ? 19.484 1.085 -6.617 1.00 96.75 87 HIS A O 1
ATOM 655 N N . ARG A 1 88 ? 19.346 -0.952 -7.544 1.00 97.06 88 ARG A N 1
ATOM 656 C CA . ARG A 1 88 ? 20.682 -0.931 -8.164 1.00 97.06 88 ARG A CA 1
ATOM 657 C C . ARG A 1 88 ? 20.692 -0.180 -9.488 1.00 97.06 88 ARG A C 1
ATOM 659 O O . ARG A 1 88 ? 21.683 0.462 -9.802 1.00 97.06 88 ARG A O 1
ATOM 666 N N . VAL A 1 89 ? 19.595 -0.266 -10.241 1.00 97.31 89 VAL A N 1
ATOM 667 C CA . VAL A 1 89 ? 19.428 0.451 -11.514 1.00 97.31 89 VAL A CA 1
ATOM 668 C C . VAL A 1 89 ? 19.213 1.935 -11.258 1.00 97.31 89 VAL A C 1
ATOM 670 O O . VAL A 1 89 ? 19.876 2.770 -11.859 1.00 97.31 89 VAL A O 1
ATOM 673 N N . VAL A 1 90 ? 18.308 2.263 -10.335 1.00 97.38 90 VAL A N 1
ATOM 674 C CA . VAL A 1 90 ? 17.987 3.660 -10.023 1.00 97.38 90 VAL A CA 1
ATOM 675 C C . VAL A 1 90 ? 19.038 4.298 -9.116 1.00 97.38 90 VAL A C 1
ATOM 677 O O . VAL A 1 90 ? 19.311 5.489 -9.236 1.00 97.38 90 VAL A O 1
ATOM 680 N N . GLY A 1 91 ? 19.637 3.520 -8.210 1.00 95.88 91 GLY A N 1
ATOM 681 C CA . GLY A 1 91 ? 20.644 4.006 -7.272 1.00 95.88 91 GLY A CA 1
ATOM 682 C C . GLY A 1 91 ? 20.189 5.275 -6.548 1.00 95.88 91 GLY A C 1
ATOM 683 O O . GLY A 1 91 ? 19.103 5.335 -5.952 1.00 95.88 91 GLY A O 1
ATOM 684 N N . ASP A 1 92 ? 21.020 6.308 -6.659 1.00 95.00 92 ASP A N 1
ATOM 685 C CA . ASP A 1 92 ? 20.852 7.597 -5.984 1.00 95.00 92 ASP A CA 1
ATOM 686 C C . ASP A 1 92 ? 20.117 8.624 -6.853 1.00 95.00 92 ASP A C 1
ATOM 688 O O . ASP A 1 92 ? 19.829 9.730 -6.388 1.00 95.00 92 ASP A O 1
ATOM 692 N N . ASP A 1 93 ? 19.748 8.254 -8.083 1.00 96.19 93 ASP A N 1
ATOM 693 C CA . ASP A 1 93 ? 19.014 9.118 -8.998 1.00 96.19 93 ASP A CA 1
ATOM 694 C C . ASP A 1 93 ? 17.569 9.307 -8.516 1.00 96.19 93 ASP A C 1
ATOM 696 O O . ASP A 1 93 ? 16.644 8.537 -8.796 1.00 96.19 93 ASP A O 1
ATOM 700 N N . ARG A 1 94 ? 17.372 10.369 -7.731 1.00 93.31 94 ARG A N 1
ATOM 701 C CA . ARG A 1 94 ? 16.058 10.760 -7.221 1.00 93.31 94 ARG A CA 1
ATOM 702 C C . ARG A 1 94 ? 15.110 11.165 -8.350 1.00 93.31 94 ARG A C 1
ATOM 704 O O . ARG A 1 94 ? 13.916 10.915 -8.219 1.00 93.31 94 ARG A O 1
ATOM 711 N N . ALA A 1 95 ? 15.604 11.785 -9.421 1.00 95.19 95 ALA A N 1
ATOM 712 C CA . ALA A 1 95 ? 14.751 12.235 -10.516 1.00 95.19 95 ALA A CA 1
ATOM 713 C C . ALA A 1 95 ? 14.169 11.032 -11.267 1.00 95.19 95 ALA A C 1
ATOM 715 O O . ALA A 1 95 ? 12.954 10.972 -11.463 1.00 95.19 95 ALA A O 1
ATOM 716 N N . LEU A 1 96 ? 15.004 10.035 -11.573 1.00 97.50 96 LEU A N 1
ATOM 717 C CA . LEU A 1 96 ? 14.555 8.772 -12.150 1.00 97.50 96 LEU A CA 1
ATOM 718 C C . LEU A 1 96 ? 13.589 8.041 -11.213 1.00 97.50 96 LEU A C 1
ATOM 720 O O . LEU A 1 96 ? 12.519 7.624 -11.650 1.00 97.50 96 LEU A O 1
ATOM 724 N N . HIS A 1 97 ? 13.902 7.937 -9.915 1.00 96.50 97 HIS A N 1
ATOM 725 C CA . HIS A 1 97 ? 12.993 7.299 -8.959 1.00 96.50 97 HIS A CA 1
ATOM 726 C C . HIS A 1 97 ? 11.601 7.942 -8.960 1.00 96.50 97 HIS A C 1
ATOM 728 O O . HIS A 1 97 ? 10.597 7.234 -9.046 1.00 96.50 97 HIS A O 1
ATOM 734 N N . LEU A 1 98 ? 11.538 9.275 -8.889 1.00 94.06 98 LEU A N 1
ATOM 735 C CA . LEU A 1 98 ? 10.277 10.012 -8.898 1.00 94.06 98 LEU A CA 1
ATOM 736 C C . LEU A 1 98 ? 9.542 9.866 -10.234 1.00 94.06 98 LEU A C 1
ATOM 738 O O . LEU A 1 98 ? 8.318 9.748 -10.235 1.00 94.06 98 LEU A O 1
ATOM 742 N N . ALA A 1 99 ? 10.268 9.820 -11.355 1.00 96.31 99 ALA A N 1
ATOM 743 C CA . ALA A 1 99 ? 9.683 9.567 -12.667 1.00 96.31 99 ALA A CA 1
ATOM 744 C C . ALA A 1 99 ? 9.022 8.181 -12.735 1.00 96.31 99 ALA A C 1
ATOM 746 O O . ALA A 1 99 ? 7.893 8.077 -13.211 1.00 96.31 99 ALA A O 1
ATOM 747 N N . VAL A 1 100 ? 9.663 7.138 -12.196 1.00 97.69 100 VAL A N 1
ATOM 748 C CA . VAL A 1 100 ? 9.073 5.790 -12.115 1.00 97.69 100 VAL A CA 1
ATOM 749 C C . VAL A 1 100 ? 7.871 5.777 -11.167 1.00 97.69 100 VAL A C 1
ATOM 751 O O . VAL A 1 100 ? 6.802 5.308 -11.548 1.00 97.69 100 VAL A O 1
ATOM 754 N N . VAL A 1 101 ? 7.998 6.344 -9.962 1.00 95.12 101 VAL A N 1
ATOM 755 C CA . VAL A 1 101 ? 6.898 6.412 -8.979 1.00 95.12 101 VAL A CA 1
ATOM 756 C C . VAL A 1 101 ? 5.679 7.136 -9.548 1.00 95.12 101 VAL A C 1
ATOM 758 O O . VAL A 1 101 ? 4.550 6.710 -9.318 1.00 95.12 101 VAL A O 1
ATOM 761 N N . ALA A 1 102 ? 5.872 8.189 -10.345 1.00 94.12 102 ALA A N 1
ATOM 762 C CA . ALA A 1 102 ? 4.772 8.888 -11.004 1.00 94.12 102 ALA A CA 1
ATOM 763 C C . ALA A 1 102 ? 3.982 7.991 -11.975 1.00 94.12 102 ALA A C 1
ATOM 765 O O . ALA A 1 102 ? 2.793 8.237 -12.183 1.00 94.12 102 ALA A O 1
ATOM 766 N N . ARG A 1 103 ? 4.613 6.952 -12.543 1.00 96.25 103 ARG A N 1
ATOM 767 C CA . ARG A 1 103 ? 3.971 5.947 -13.409 1.00 96.25 103 ARG A CA 1
ATOM 768 C C . ARG A 1 103 ? 3.324 4.808 -12.633 1.00 96.25 103 ARG A C 1
ATOM 770 O O . ARG A 1 103 ? 2.358 4.242 -13.123 1.00 96.25 103 ARG A O 1
ATOM 777 N N . THR A 1 104 ? 3.836 4.482 -11.447 1.00 96.06 104 THR A N 1
ATOM 778 C CA . THR A 1 104 ? 3.317 3.382 -10.618 1.00 96.06 104 THR A CA 1
ATOM 779 C C . THR A 1 104 ? 2.331 3.838 -9.545 1.00 96.06 104 THR A C 1
ATOM 781 O O . THR A 1 104 ? 1.800 3.012 -8.798 1.00 96.06 104 THR A O 1
ATOM 784 N N . LYS A 1 105 ? 2.088 5.153 -9.452 1.00 93.06 105 LYS A N 1
ATOM 785 C CA . LYS A 1 105 ? 1.277 5.751 -8.391 1.00 93.06 105 LYS A CA 1
ATOM 786 C C . LYS A 1 105 ? -0.143 5.215 -8.356 1.00 93.06 105 LYS A C 1
ATOM 788 O O . LYS A 1 105 ? -0.690 5.201 -7.268 1.00 93.06 105 LYS A O 1
ATOM 793 N N . GLU A 1 106 ? -0.724 4.827 -9.488 1.00 94.94 106 GLU A N 1
ATOM 794 C CA . GLU A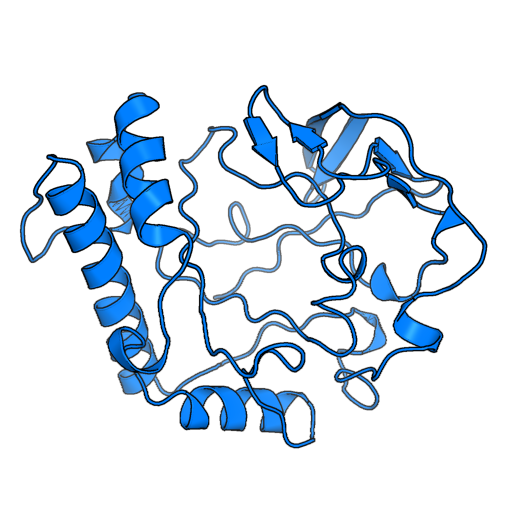 1 106 ? -2.126 4.427 -9.614 1.00 94.94 106 GLU A CA 1
ATOM 795 C C . GLU A 1 106 ? -2.354 3.715 -10.950 1.00 94.94 106 GLU A C 1
ATOM 797 O O . GLU A 1 106 ? -1.890 4.183 -11.991 1.00 94.94 106 GLU A O 1
ATOM 802 N N . TYR A 1 107 ? -3.075 2.597 -10.913 1.00 97.31 107 TYR A N 1
ATOM 803 C CA . TYR A 1 107 ? -3.461 1.817 -12.083 1.00 97.31 107 TYR A CA 1
ATOM 804 C C . TYR A 1 107 ? -4.938 1.449 -12.022 1.00 97.31 107 TYR A C 1
ATOM 806 O O . TYR A 1 107 ? -5.420 1.004 -10.980 1.00 97.31 107 TYR A O 1
ATOM 814 N N . GLN A 1 108 ? -5.626 1.560 -13.159 1.00 97.06 108 GLN A N 1
ATOM 815 C CA . GLN A 1 108 ? -6.972 1.019 -13.336 1.00 97.06 108 GLN A CA 1
ATOM 816 C C . GLN A 1 108 ? -6.940 -0.510 -13.241 1.00 97.06 108 GLN A C 1
ATOM 818 O O . GLN A 1 108 ? -6.201 -1.175 -13.971 1.00 97.06 108 GLN A O 1
ATOM 823 N N . GLN A 1 109 ? -7.746 -1.089 -12.349 1.00 96.44 109 GLN A N 1
ATOM 824 C CA . GLN A 1 109 ? -7.764 -2.539 -12.135 1.00 96.44 109 GLN A CA 1
ATOM 825 C C . GLN A 1 109 ? -8.157 -3.294 -13.409 1.00 96.44 109 GLN A C 1
ATOM 827 O O . GLN A 1 109 ? -7.557 -4.321 -13.709 1.00 96.44 109 GLN A O 1
ATOM 832 N N . ALA A 1 110 ? -9.136 -2.782 -14.162 1.00 95.19 110 ALA A N 1
ATOM 833 C CA . ALA A 1 110 ? -9.654 -3.439 -15.362 1.00 95.19 110 ALA A CA 1
ATOM 834 C C . ALA A 1 110 ? -8.592 -3.615 -16.461 1.00 95.19 110 ALA A C 1
ATOM 836 O O . ALA A 1 110 ? -8.625 -4.609 -17.183 1.00 95.19 110 ALA A O 1
ATOM 837 N N . ASP A 1 111 ? -7.647 -2.679 -16.548 1.00 96.56 111 ASP A N 1
ATOM 838 C CA . ASP A 1 111 ? -6.651 -2.640 -17.620 1.00 96.56 111 ASP A CA 1
ATOM 839 C C . ASP A 1 111 ? -5.308 -3.257 -17.208 1.00 96.56 111 ASP A C 1
ATOM 841 O O . ASP A 1 111 ? -4.565 -3.755 -18.055 1.00 96.56 111 ASP A O 1
ATOM 845 N N . PHE A 1 112 ? -4.969 -3.199 -15.914 1.00 97.69 112 PHE A N 1
ATOM 846 C CA . PHE A 1 112 ? -3.607 -3.473 -15.445 1.00 97.69 112 PHE A CA 1
ATOM 847 C C . PHE A 1 112 ? -3.498 -4.551 -14.371 1.00 97.69 112 PHE A C 1
ATOM 849 O O . PHE A 1 112 ? -2.387 -5.025 -14.128 1.00 97.69 112 PHE A O 1
ATOM 856 N N . LEU A 1 113 ? -4.588 -4.939 -13.700 1.00 97.56 113 LEU A N 1
ATOM 857 C CA . LEU A 1 113 ? -4.493 -5.964 -12.665 1.00 97.56 113 LEU A CA 1
ATOM 858 C C . LEU A 1 113 ? -4.229 -7.330 -13.329 1.00 97.56 113 LEU A C 1
ATOM 860 O O . LEU A 1 113 ? -5.039 -7.770 -14.143 1.00 97.56 113 LEU A O 1
ATOM 864 N N . PRO A 1 114 ? -3.138 -8.042 -12.982 1.00 97.44 114 PRO A N 1
ATOM 865 C CA . PRO A 1 114 ? -2.781 -9.291 -13.667 1.00 97.44 114 PRO A CA 1
ATOM 866 C C . PRO A 1 114 ? -3.769 -10.442 -13.452 1.00 97.44 114 PRO A C 1
ATOM 868 O O . PRO A 1 114 ? -3.735 -11.435 -14.175 1.00 97.44 114 PRO A O 1
ATOM 871 N N . LEU A 1 115 ? -4.622 -10.327 -12.434 1.00 96.75 115 LEU A N 1
ATOM 872 C CA . LEU A 1 115 ? -5.654 -11.295 -12.093 1.00 96.75 115 LEU A CA 1
ATOM 873 C C . LEU A 1 115 ? -7.019 -10.602 -12.008 1.00 96.75 115 LEU A C 1
ATOM 875 O O . LEU A 1 115 ? -7.084 -9.412 -11.702 1.00 96.75 115 LEU A O 1
ATOM 879 N N . PRO A 1 116 ? -8.132 -11.333 -12.194 1.00 95.38 116 PRO A N 1
ATOM 880 C CA . PRO A 1 116 ? -9.461 -10.771 -11.988 1.00 95.38 116 PRO A CA 1
ATOM 881 C C . PRO A 1 116 ? -9.642 -10.255 -10.554 1.00 95.38 116 PRO A C 1
ATOM 883 O O . PRO A 1 116 ? -9.463 -11.016 -9.604 1.00 95.38 116 PRO A O 1
ATOM 886 N N . ALA A 1 117 ? -10.085 -9.005 -10.387 1.00 95.06 117 ALA A N 1
ATOM 887 C CA . ALA A 1 117 ? -10.298 -8.397 -9.065 1.00 95.06 117 ALA A CA 1
ATOM 888 C C . ALA A 1 117 ? -11.198 -9.248 -8.150 1.00 95.06 117 ALA A C 1
ATOM 890 O O . ALA A 1 117 ? -10.893 -9.415 -6.972 1.00 95.06 117 ALA A O 1
ATOM 891 N N . ARG A 1 118 ? -12.233 -9.888 -8.719 1.00 95.56 118 ARG A N 1
ATOM 892 C CA . ARG A 1 118 ? -13.151 -10.794 -8.002 1.00 95.56 118 ARG A CA 1
ATOM 893 C C . ARG A 1 118 ? -12.451 -11.925 -7.245 1.00 95.56 118 ARG A C 1
ATOM 895 O O . ARG A 1 118 ? -12.947 -12.372 -6.220 1.00 95.56 118 ARG A O 1
ATOM 902 N N . LEU A 1 119 ? -11.312 -12.399 -7.755 1.00 96.06 119 LEU A N 1
ATOM 903 C CA . LEU A 1 119 ? -10.522 -13.435 -7.098 1.00 96.06 119 LEU A CA 1
ATOM 904 C C . LEU A 1 119 ? -9.939 -12.884 -5.793 1.00 96.06 119 LEU A C 1
ATOM 906 O O . LEU A 1 119 ? -10.058 -13.514 -4.750 1.00 96.06 119 LEU A O 1
ATOM 910 N N . LEU A 1 120 ? -9.369 -11.678 -5.839 1.00 95.75 120 LEU A N 1
ATOM 911 C CA . LEU A 1 120 ? -8.805 -11.014 -4.664 1.00 95.75 120 LEU A CA 1
ATOM 912 C C . LEU A 1 120 ? -9.904 -10.664 -3.653 1.00 95.75 120 LEU A C 1
ATOM 914 O O . LEU A 1 120 ? -9.751 -10.944 -2.467 1.00 95.75 120 LEU A O 1
ATOM 918 N N . GLU A 1 121 ? -11.027 -10.120 -4.129 1.00 96.81 121 GLU A N 1
ATOM 919 C CA . GLU A 1 121 ? -12.210 -9.803 -3.316 1.00 96.81 121 GLU A CA 1
ATOM 920 C C . GLU A 1 121 ? -12.739 -11.046 -2.584 1.00 96.81 121 GLU A C 1
ATOM 922 O O . GLU A 1 121 ? -13.003 -10.983 -1.384 1.00 96.81 121 GLU A O 1
ATOM 927 N N . GLN A 1 122 ? -12.822 -12.196 -3.263 1.00 97.12 122 GLN A N 1
ATOM 928 C CA . GLN A 1 122 ? -13.239 -13.452 -2.641 1.00 97.12 122 GLN A CA 1
ATOM 929 C C . GLN A 1 122 ? -12.278 -13.881 -1.524 1.00 97.12 122 GLN A C 1
ATOM 931 O O . GLN A 1 122 ? -12.723 -14.197 -0.422 1.00 97.12 122 GLN A O 1
ATOM 936 N N . ARG A 1 123 ? -10.963 -13.865 -1.778 1.00 96.38 123 ARG A N 1
ATOM 937 C CA . ARG A 1 123 ? -9.958 -14.278 -0.781 1.00 96.38 123 ARG A CA 1
ATOM 938 C C . ARG A 1 123 ? -9.954 -13.368 0.445 1.00 96.38 123 ARG A C 1
ATOM 940 O O . ARG A 1 123 ? -9.850 -13.859 1.565 1.00 96.38 123 ARG A O 1
ATOM 947 N N . VAL A 1 124 ? -10.098 -12.057 0.254 1.00 96.94 124 VAL A N 1
ATOM 948 C CA . VAL A 1 124 ? -10.248 -11.119 1.377 1.00 96.94 124 VAL A CA 1
ATOM 949 C C . VAL A 1 124 ? -11.568 -11.357 2.105 1.00 96.94 124 VAL A C 1
ATOM 951 O O . VAL A 1 124 ? -11.586 -11.381 3.331 1.00 96.94 124 VAL A O 1
ATOM 954 N N . GLY A 1 125 ? -12.657 -11.606 1.377 1.00 97.31 125 GLY A N 1
ATOM 955 C CA . GLY A 1 125 ? -13.958 -11.871 1.983 1.00 97.31 125 GLY A CA 1
ATOM 956 C C . GLY A 1 125 ? -13.967 -13.119 2.870 1.00 97.31 125 GLY A C 1
ATOM 957 O O . GLY A 1 125 ? -14.544 -13.101 3.956 1.00 97.31 125 GLY A O 1
ATOM 958 N N . GLU A 1 126 ? -13.257 -14.175 2.464 1.00 96.75 126 GLU A N 1
ATOM 959 C CA . GLU A 1 126 ? -13.025 -15.369 3.288 1.00 96.75 126 GLU A CA 1
ATOM 960 C C . GLU A 1 126 ? -12.282 -15.030 4.595 1.00 96.75 126 GLU A C 1
ATOM 962 O O . GLU A 1 126 ? -12.667 -15.512 5.659 1.00 96.75 126 GLU A O 1
ATOM 967 N N . LEU A 1 127 ? -11.264 -14.159 4.546 1.00 96.44 127 LEU A N 1
ATOM 968 C CA . LEU A 1 127 ? -10.511 -13.712 5.731 1.00 96.44 127 LEU A CA 1
ATOM 969 C C . LEU A 1 127 ? -11.329 -12.804 6.664 1.00 96.44 127 LEU A C 1
ATOM 971 O O . LEU A 1 127 ? -11.123 -12.826 7.880 1.00 96.44 127 LEU A O 1
ATOM 975 N N . CYS A 1 128 ? -12.239 -12.011 6.100 1.00 96.81 128 CYS A N 1
ATOM 976 C CA . CYS A 1 128 ? -13.154 -11.136 6.833 1.00 96.81 128 CYS A CA 1
ATOM 977 C C . CYS A 1 128 ? -14.412 -11.865 7.338 1.00 96.81 128 CYS A C 1
ATOM 979 O O . CYS A 1 128 ? -15.168 -11.308 8.136 1.00 96.81 128 CYS A O 1
ATOM 981 N N . GLY A 1 129 ? -14.685 -13.079 6.845 1.00 96.25 129 GLY A N 1
ATOM 982 C CA . GLY A 1 129 ? -15.935 -13.799 7.100 1.00 96.25 129 GLY A CA 1
ATOM 983 C C . GLY A 1 129 ? -17.177 -13.117 6.511 1.00 96.25 129 GLY A C 1
ATOM 984 O O . GLY A 1 129 ? -18.291 -13.383 6.960 1.00 96.25 129 GLY A O 1
ATOM 985 N N . ARG A 1 130 ? -17.006 -12.212 5.538 1.00 96.06 130 ARG A N 1
ATOM 986 C CA . ARG A 1 130 ? -18.087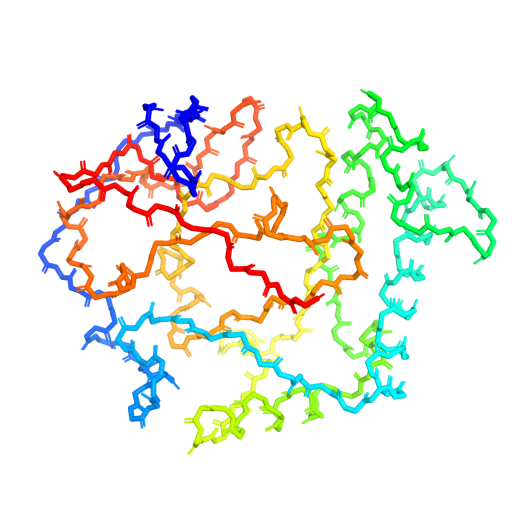 -11.451 4.892 1.00 96.06 130 ARG A CA 1
ATOM 987 C C . ARG A 1 130 ? -17.685 -11.007 3.482 1.00 96.06 130 ARG A C 1
ATOM 989 O O . ARG A 1 130 ? -16.497 -10.815 3.238 1.00 96.06 130 ARG A O 1
ATOM 996 N N . PRO A 1 131 ? -18.635 -10.796 2.557 1.00 95.94 131 PRO A N 1
ATOM 997 C CA . PRO A 1 131 ? -18.322 -10.269 1.231 1.00 95.94 131 PRO A CA 1
ATOM 998 C C . PRO A 1 131 ? -17.680 -8.877 1.300 1.00 95.94 131 PRO A C 1
ATOM 1000 O O . PRO A 1 131 ? -18.109 -8.033 2.084 1.00 95.94 131 PRO A O 1
ATOM 1003 N N . VAL A 1 132 ? -16.694 -8.632 0.438 1.00 95.81 132 VAL A N 1
ATOM 1004 C CA . VAL A 1 132 ? -16.050 -7.323 0.250 1.00 95.81 132 VAL A CA 1
ATOM 1005 C C . VAL A 1 132 ? -15.904 -7.013 -1.240 1.00 95.81 132 VAL A C 1
ATOM 1007 O O . VAL A 1 132 ? -16.041 -7.903 -2.080 1.00 95.81 132 VAL A O 1
ATOM 1010 N N . GLN A 1 133 ? -15.606 -5.756 -1.569 1.00 95.06 133 GLN A N 1
ATOM 1011 C CA . GLN A 1 133 ? -15.316 -5.319 -2.935 1.00 95.06 133 GLN A CA 1
ATOM 1012 C C . GLN A 1 133 ? -14.179 -4.290 -2.952 1.00 95.06 133 GLN A C 1
ATOM 1014 O O . GLN A 1 133 ? -14.102 -3.434 -2.074 1.00 95.06 133 GLN A O 1
ATOM 1019 N N . ALA A 1 134 ? -13.331 -4.340 -3.976 1.00 93.25 134 ALA A N 1
ATOM 1020 C CA . ALA A 1 134 ? -12.274 -3.367 -4.228 1.00 93.25 134 ALA A CA 1
ATOM 1021 C C . ALA A 1 134 ? -12.817 -2.258 -5.142 1.00 93.25 134 ALA A C 1
ATOM 1023 O O . ALA A 1 134 ? -12.489 -2.193 -6.330 1.00 93.25 134 ALA A O 1
ATOM 1024 N N . ARG A 1 135 ? -13.716 -1.436 -4.592 1.00 91.12 135 ARG A N 1
ATOM 1025 C CA . ARG A 1 135 ? -14.397 -0.336 -5.289 1.00 91.12 135 ARG A CA 1
ATOM 1026 C C . ARG A 1 135 ? -14.424 0.897 -4.398 1.00 91.12 135 ARG A C 1
ATOM 1028 O O . ARG A 1 135 ? -14.885 0.801 -3.264 1.00 91.12 135 ARG A O 1
ATOM 1035 N N . ASN A 1 136 ? -14.002 2.036 -4.934 1.00 85.94 136 ASN A N 1
ATOM 1036 C CA . ASN A 1 136 ? -14.167 3.324 -4.278 1.00 85.94 136 ASN A CA 1
ATOM 1037 C C . ASN A 1 136 ? -15.675 3.663 -4.218 1.00 85.94 136 ASN A C 1
ATOM 1039 O O . ASN A 1 136 ? -16.329 3.703 -5.262 1.00 85.94 136 ASN A O 1
ATOM 1043 N N . PRO A 1 137 ? -16.281 3.850 -3.032 1.00 80.69 137 PRO A N 1
ATOM 1044 C CA . PRO A 1 137 ? -17.719 4.085 -2.935 1.00 80.69 137 PRO A CA 1
ATOM 1045 C C . PRO A 1 137 ? -18.146 5.509 -3.334 1.00 80.69 137 PRO A C 1
ATOM 1047 O O . PRO A 1 137 ? -19.340 5.717 -3.546 1.00 80.69 137 PRO A O 1
ATOM 1050 N N . TRP A 1 138 ? -17.220 6.465 -3.466 1.00 82.12 138 TRP A N 1
ATOM 1051 C CA . TRP A 1 138 ? -17.529 7.848 -3.850 1.00 82.12 138 TRP A CA 1
ATOM 1052 C C . TRP A 1 138 ? -17.705 8.020 -5.360 1.00 82.12 138 TRP A C 1
ATOM 1054 O O . TRP A 1 138 ? -18.656 8.666 -5.795 1.00 82.12 138 TRP A O 1
ATOM 1064 N N . ASP A 1 139 ? -16.817 7.430 -6.159 1.00 87.25 139 ASP A N 1
ATOM 1065 C CA . ASP A 1 139 ? -16.786 7.592 -7.620 1.00 87.25 139 ASP A CA 1
ATOM 1066 C C . ASP A 1 139 ? -16.996 6.276 -8.393 1.00 87.25 139 ASP A C 1
ATOM 1068 O O . ASP A 1 139 ? -17.168 6.296 -9.609 1.00 87.25 139 ASP A O 1
ATOM 1072 N N . ASN A 1 140 ? -17.091 5.139 -7.693 1.00 88.81 140 ASN A N 1
ATOM 1073 C CA . ASN A 1 140 ? -17.163 3.780 -8.246 1.00 88.81 140 ASN A CA 1
ATOM 1074 C C . ASN A 1 140 ? -15.916 3.322 -9.008 1.00 88.81 140 ASN A C 1
ATOM 1076 O O . ASN A 1 140 ? -15.945 2.254 -9.632 1.00 88.81 140 ASN A O 1
ATOM 1080 N N . GLU A 1 141 ? -14.824 4.069 -8.915 1.00 92.94 141 GLU A N 1
ATOM 1081 C CA . GLU A 1 141 ? -13.576 3.710 -9.555 1.00 92.94 141 GLU A CA 1
ATOM 1082 C C . GLU A 1 141 ? -12.901 2.518 -8.866 1.00 92.94 141 GLU A C 1
ATOM 1084 O O . GLU A 1 141 ? -13.180 2.147 -7.715 1.00 92.94 141 GLU A O 1
ATOM 1089 N N . ARG A 1 142 ? -12.001 1.871 -9.609 1.00 94.81 142 ARG A N 1
ATOM 1090 C CA . ARG A 1 142 ? -11.316 0.650 -9.182 1.00 94.81 142 ARG A CA 1
ATOM 1091 C C . ARG A 1 142 ? -9.838 0.753 -9.499 1.00 94.81 142 ARG A C 1
ATOM 1093 O O . ARG A 1 142 ? -9.401 0.411 -10.596 1.00 94.81 142 ARG A O 1
ATOM 1100 N N . PHE A 1 143 ? -9.061 1.148 -8.501 1.00 94.62 143 PHE A N 1
ATOM 1101 C CA . PHE A 1 143 ? -7.623 1.332 -8.645 1.00 94.62 143 PHE A CA 1
ATOM 1102 C C . PHE A 1 143 ? -6.811 0.400 -7.753 1.00 94.62 143 PHE A C 1
ATOM 1104 O O . PHE A 1 143 ? -7.325 -0.205 -6.810 1.00 94.62 143 PHE A O 1
ATOM 1111 N N . PHE A 1 144 ? -5.522 0.293 -8.060 1.00 95.56 144 PHE A N 1
ATOM 1112 C CA . PHE A 1 144 ? -4.501 -0.179 -7.132 1.00 95.56 144 PHE A CA 1
ATOM 1113 C C . PHE A 1 144 ? -3.225 0.652 -7.291 1.00 95.56 144 PHE A C 1
ATOM 1115 O O . PHE A 1 144 ? -3.012 1.312 -8.310 1.00 95.56 144 PHE A O 1
ATOM 1122 N N . HIS A 1 145 ? -2.360 0.608 -6.281 1.00 94.81 145 HIS A N 1
ATOM 1123 C CA . HIS A 1 145 ? -1.127 1.390 -6.240 1.00 94.81 145 HIS A CA 1
ATOM 1124 C C . HIS A 1 145 ? 0.086 0.459 -6.150 1.00 94.81 145 HIS A C 1
ATOM 1126 O O . HIS A 1 145 ? 0.096 -0.472 -5.344 1.00 94.81 145 HIS A O 1
ATOM 1132 N N . LEU A 1 146 ? 1.136 0.734 -6.930 1.00 96.06 146 LEU A N 1
ATOM 1133 C CA . LEU A 1 146 ? 2.430 0.064 -6.805 1.00 96.06 146 LEU A CA 1
ATOM 1134 C C . LEU A 1 146 ? 3.444 1.018 -6.171 1.00 96.06 146 LEU A C 1
ATOM 1136 O O . LEU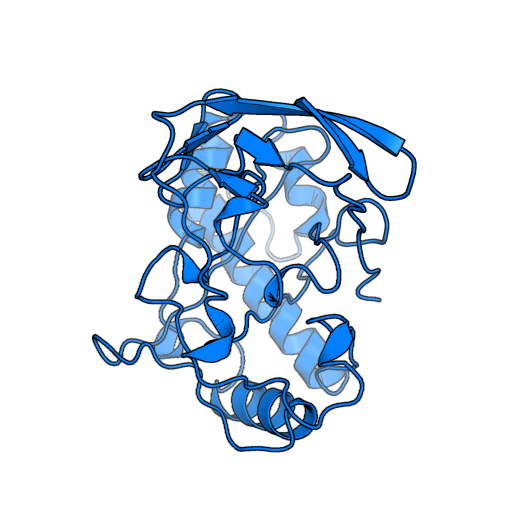 A 1 146 ? 3.925 1.972 -6.787 1.00 96.06 146 LEU A O 1
ATOM 1140 N N . ARG A 1 147 ? 3.762 0.756 -4.902 1.00 94.38 147 ARG A N 1
ATOM 1141 C CA . ARG A 1 147 ? 4.724 1.540 -4.121 1.00 94.38 147 ARG A CA 1
ATOM 1142 C C . ARG A 1 147 ? 6.125 0.953 -4.276 1.00 94.38 147 ARG A C 1
ATOM 1144 O O . ARG A 1 147 ? 6.317 -0.249 -4.112 1.00 94.38 147 ARG A O 1
ATOM 1151 N N . LEU A 1 148 ? 7.096 1.815 -4.566 1.00 94.88 148 LEU A N 1
ATOM 1152 C CA . LEU A 1 148 ? 8.504 1.457 -4.719 1.00 94.88 148 LEU A CA 1
ATOM 1153 C C . LEU A 1 148 ? 9.312 2.167 -3.640 1.00 94.88 148 LEU A C 1
ATOM 1155 O O . LEU A 1 148 ? 9.228 3.384 -3.518 1.00 94.88 148 LEU A O 1
ATOM 1159 N N . VAL A 1 149 ? 10.099 1.407 -2.884 1.00 93.31 149 VAL A N 1
ATOM 1160 C CA . VAL A 1 149 ? 10.912 1.919 -1.776 1.00 93.31 149 VAL A CA 1
ATOM 1161 C C . VAL A 1 149 ? 12.329 1.396 -1.942 1.00 93.31 149 VAL A C 1
ATOM 1163 O O . VAL A 1 149 ? 12.538 0.182 -2.009 1.00 93.31 149 VAL A O 1
ATOM 1166 N N . ARG A 1 150 ? 13.319 2.290 -2.015 1.00 94.25 150 ARG A N 1
ATOM 1167 C CA . ARG A 1 150 ? 14.726 1.884 -2.085 1.00 94.25 150 ARG A CA 1
ATOM 1168 C C . ARG A 1 150 ? 15.288 1.661 -0.675 1.00 94.25 150 ARG A C 1
ATOM 1170 O O . ARG A 1 150 ? 15.000 2.444 0.235 1.00 94.25 150 ARG A O 1
ATOM 1177 N N . PRO A 1 151 ? 16.132 0.634 -0.473 1.00 91.25 151 PRO A N 1
ATOM 1178 C CA . PRO A 1 151 ? 16.795 0.403 0.807 1.00 91.25 151 PRO A CA 1
ATOM 1179 C C . PRO A 1 151 ? 17.566 1.635 1.295 1.00 91.25 151 PRO A C 1
ATOM 1181 O O . PRO A 1 151 ? 18.304 2.255 0.532 1.00 91.25 151 PRO A O 1
ATOM 1184 N N . GLY A 1 152 ? 17.394 1.989 2.571 1.00 86.81 152 GLY A N 1
ATOM 1185 C CA . GLY A 1 152 ? 18.094 3.116 3.200 1.00 86.81 152 GLY A CA 1
ATOM 1186 C C . GLY A 1 152 ? 17.692 4.503 2.684 1.00 86.81 152 GLY A C 1
ATOM 1187 O O . GLY A 1 152 ? 18.345 5.487 3.026 1.00 86.81 152 GLY A O 1
ATOM 1188 N N . ARG A 1 153 ? 16.638 4.607 1.863 1.00 88.12 153 ARG A N 1
ATOM 1189 C CA . ARG A 1 153 ? 16.119 5.879 1.350 1.00 88.12 153 ARG A CA 1
ATOM 1190 C C . ARG A 1 153 ? 14.803 6.249 2.023 1.00 88.12 153 ARG A C 1
ATOM 1192 O O . ARG A 1 153 ? 14.050 5.399 2.494 1.00 88.12 153 ARG A O 1
ATOM 1199 N N . ALA A 1 154 ? 14.522 7.545 2.041 1.00 83.38 154 ALA A N 1
ATOM 1200 C CA . ALA A 1 154 ? 13.306 8.116 2.602 1.00 83.38 154 ALA A CA 1
ATOM 1201 C C . ALA A 1 154 ? 12.127 8.081 1.611 1.00 83.38 154 ALA A C 1
ATOM 1203 O O . ALA A 1 154 ? 11.444 9.080 1.408 1.00 83.38 154 ALA A O 1
ATOM 1204 N N . ASP A 1 155 ? 11.914 6.930 0.974 1.00 88.62 155 ASP A N 1
ATOM 1205 C CA . ASP A 1 155 ? 10.868 6.748 -0.041 1.00 88.62 155 ASP A CA 1
ATOM 1206 C C . ASP A 1 155 ? 9.527 6.286 0.586 1.00 88.62 155 ASP A C 1
ATOM 1208 O O . ASP A 1 155 ? 8.510 6.196 -0.096 1.00 88.62 155 ASP A O 1
ATOM 1212 N N . ASN A 1 156 ? 9.518 5.973 1.889 1.00 86.94 156 ASN A N 1
ATOM 1213 C CA . ASN A 1 156 ? 8.331 5.523 2.620 1.00 86.94 156 ASN A CA 1
ATOM 1214 C C . ASN A 1 156 ? 7.416 6.688 3.009 1.00 86.94 156 ASN A C 1
ATOM 1216 O O . ASN A 1 156 ? 7.888 7.774 3.348 1.00 86.94 156 ASN A O 1
ATOM 1220 N N . ASN A 1 157 ? 6.111 6.414 3.071 1.00 88.06 157 ASN A N 1
ATOM 1221 C CA . ASN A 1 157 ? 5.158 7.329 3.689 1.00 88.06 157 ASN A CA 1
ATOM 1222 C C . ASN A 1 157 ? 5.492 7.541 5.179 1.00 88.06 157 ASN A C 1
ATOM 1224 O O . ASN A 1 157 ? 5.998 6.622 5.836 1.00 88.06 157 ASN A O 1
ATOM 1228 N N . PRO A 1 158 ? 5.154 8.714 5.741 1.00 90.88 158 PRO A N 1
ATOM 1229 C CA . PRO A 1 158 ? 5.138 8.896 7.188 1.00 90.88 158 PRO A CA 1
ATOM 1230 C C . PRO A 1 158 ? 4.177 7.903 7.861 1.00 90.88 158 PRO A C 1
ATOM 1232 O O . PRO A 1 158 ? 3.297 7.335 7.214 1.00 90.88 158 PRO A O 1
ATOM 1235 N N . LEU A 1 159 ? 4.302 7.709 9.176 1.00 93.19 159 LEU A N 1
ATOM 1236 C CA . LEU A 1 159 ? 3.283 7.010 9.961 1.00 93.19 159 LEU A CA 1
ATOM 1237 C C . LEU A 1 159 ? 1.968 7.783 9.839 1.00 93.19 159 LEU A C 1
ATOM 1239 O O . LEU A 1 159 ? 1.945 8.999 10.033 1.00 93.19 159 LEU A O 1
ATOM 1243 N N . HIS A 1 160 ? 0.887 7.082 9.517 1.00 94.19 160 HIS A N 1
ATOM 1244 C CA . HIS A 1 160 ? -0.438 7.662 9.315 1.00 94.19 160 HIS A CA 1
ATOM 1245 C C . HIS A 1 160 ? -1.533 6.620 9.554 1.00 94.19 160 HIS A C 1
ATOM 1247 O O . HIS A 1 160 ? -1.247 5.429 9.693 1.00 94.19 160 HIS A O 1
ATOM 1253 N N . ARG A 1 161 ? -2.787 7.079 9.587 1.00 93.75 161 ARG A N 1
ATOM 1254 C CA . ARG A 1 161 ? -3.977 6.243 9.392 1.00 93.75 161 ARG A CA 1
ATOM 1255 C C . ARG A 1 161 ? -4.653 6.683 8.101 1.00 93.75 161 ARG A C 1
ATOM 1257 O O . ARG A 1 161 ? -4.905 7.875 7.940 1.00 93.75 161 ARG A O 1
ATOM 1264 N N . ASP A 1 162 ? -4.976 5.749 7.212 1.00 92.56 162 ASP A N 1
ATOM 1265 C CA . ASP A 1 162 ? -5.648 6.095 5.951 1.00 92.56 162 ASP A CA 1
ATOM 1266 C C . ASP A 1 162 ? -7.043 6.681 6.181 1.00 92.56 162 ASP A C 1
ATOM 1268 O O . ASP A 1 162 ? -7.395 7.668 5.544 1.00 92.56 162 ASP A O 1
ATOM 1272 N N . VAL A 1 163 ? -7.777 6.173 7.180 1.00 92.25 163 VAL A N 1
ATOM 1273 C CA . VAL A 1 163 ? -9.119 6.650 7.585 1.00 92.25 163 VAL A CA 1
ATOM 1274 C C . VAL A 1 163 ? -9.168 8.121 8.021 1.00 92.25 163 VAL A C 1
ATOM 1276 O O . VAL A 1 163 ? -10.231 8.668 8.279 1.00 92.25 163 VAL A O 1
ATOM 1279 N N . TRP A 1 164 ? -8.028 8.804 8.121 1.00 92.81 164 TRP A N 1
ATOM 1280 C CA . TRP A 1 164 ? -8.014 10.258 8.262 1.00 92.81 164 TRP A CA 1
ATOM 1281 C C . TRP A 1 164 ? -8.466 10.998 7.009 1.00 92.81 164 TRP A C 1
ATOM 1283 O O . TRP A 1 164 ? -8.829 12.173 7.103 1.00 92.81 164 TRP A O 1
ATOM 1293 N N . LEU A 1 165 ? -8.423 10.330 5.861 1.00 90.00 165 LEU A N 1
ATOM 1294 C CA . LEU A 1 165 ? -9.103 10.755 4.656 1.00 90.00 165 LEU A CA 1
ATOM 1295 C C . LEU A 1 165 ? -10.470 10.053 4.632 1.00 90.00 165 LEU A C 1
ATOM 1297 O O . LEU A 1 165 ? -10.507 8.821 4.722 1.00 90.00 165 LEU A O 1
ATOM 1301 N N . PRO A 1 166 ? -11.579 10.808 4.503 1.00 87.50 166 PRO A N 1
ATOM 1302 C CA . PRO A 1 166 ? -12.928 10.248 4.484 1.00 87.50 166 PRO A CA 1
ATOM 1303 C C . PRO A 1 166 ? -13.082 9.092 3.497 1.00 87.50 166 PRO A C 1
ATOM 1305 O O . PRO A 1 166 ? -13.743 8.110 3.817 1.00 87.50 166 PRO A O 1
ATOM 1308 N N . ASP A 1 167 ? -12.376 9.182 2.366 1.00 87.12 167 ASP A N 1
ATOM 1309 C CA . ASP A 1 167 ? -12.404 8.229 1.258 1.00 87.12 167 ASP A CA 1
ATOM 1310 C C . ASP A 1 167 ? -11.919 6.803 1.616 1.00 87.12 167 ASP A C 1
ATOM 1312 O O . ASP A 1 167 ? -12.033 5.878 0.815 1.00 87.12 167 ASP A O 1
ATOM 1316 N N . TYR A 1 168 ? -11.368 6.599 2.817 1.00 89.88 168 TYR A N 1
ATOM 1317 C CA . TYR A 1 168 ? -10.918 5.287 3.297 1.00 89.88 168 TYR A CA 1
ATOM 1318 C C . TYR A 1 168 ? -11.705 4.764 4.502 1.00 89.88 168 TYR A C 1
ATOM 1320 O O . TYR A 1 168 ? -11.341 3.730 5.066 1.00 89.88 168 TYR A O 1
ATOM 1328 N N . HIS A 1 169 ? -12.791 5.429 4.902 1.00 91.12 169 HIS A N 1
ATOM 1329 C CA . HIS A 1 169 ? -13.715 4.869 5.891 1.00 91.12 169 HIS A CA 1
ATOM 1330 C C . HIS A 1 169 ? -14.298 3.545 5.385 1.00 91.12 169 HIS A C 1
ATOM 1332 O O . HIS A 1 169 ? -14.477 3.355 4.179 1.00 91.12 169 HIS A O 1
ATOM 1338 N N . ASN A 1 170 ? -14.624 2.633 6.305 1.00 92.81 170 ASN A N 1
ATOM 1339 C CA . ASN A 1 170 ? -15.228 1.329 5.985 1.00 92.81 170 ASN A CA 1
ATOM 1340 C C . ASN A 1 170 ? -14.341 0.424 5.100 1.00 92.81 170 ASN A C 1
ATOM 1342 O O . ASN A 1 170 ? -14.842 -0.495 4.449 1.00 92.81 170 ASN A O 1
ATOM 1346 N N . CYS A 1 171 ? -13.029 0.684 5.039 1.00 93.31 171 CYS A N 1
ATOM 1347 C CA . CYS A 1 171 ? -12.095 -0.028 4.167 1.00 93.31 171 CYS A CA 1
ATOM 1348 C C . CYS A 1 171 ? -11.051 -0.828 4.957 1.00 93.31 171 CYS A C 1
ATOM 1350 O O . CYS A 1 171 ? -10.709 -0.519 6.097 1.00 93.31 171 CYS A O 1
ATOM 1352 N N . LEU A 1 172 ? -10.485 -1.838 4.297 1.00 93.81 172 LEU A N 1
ATOM 1353 C CA . LEU A 1 172 ? -9.258 -2.513 4.714 1.00 93.81 172 LEU A CA 1
ATOM 1354 C C . LEU A 1 172 ? -8.195 -2.331 3.635 1.00 93.81 172 LEU A C 1
ATOM 1356 O O . LEU A 1 172 ? -8.499 -2.364 2.443 1.00 93.81 172 LEU A O 1
ATOM 1360 N N . ASN A 1 173 ? -6.937 -2.225 4.054 1.00 94.38 173 ASN A N 1
ATOM 1361 C CA . ASN A 1 173 ? -5.810 -2.227 3.133 1.00 94.38 173 ASN A CA 1
ATOM 1362 C C . ASN A 1 173 ? -5.320 -3.645 2.851 1.00 94.38 173 ASN A C 1
ATOM 1364 O O . ASN A 1 173 ? -5.174 -4.463 3.760 1.00 94.38 173 ASN A O 1
ATOM 1368 N N . ILE A 1 174 ? -4.974 -3.901 1.591 1.00 94.25 174 ILE A N 1
ATOM 1369 C CA . ILE A 1 174 ? -4.299 -5.127 1.169 1.00 94.25 174 ILE A CA 1
ATOM 1370 C C . ILE A 1 174 ? -2.840 -4.782 0.883 1.00 94.25 174 ILE A C 1
ATOM 1372 O O . ILE A 1 174 ? -2.537 -4.014 -0.030 1.00 94.25 174 ILE A O 1
ATOM 1376 N N . TYR A 1 175 ? -1.929 -5.377 1.649 1.00 94.62 175 TYR A N 1
ATOM 1377 C CA . TYR A 1 175 ? -0.497 -5.300 1.387 1.00 94.62 175 TYR A CA 1
ATOM 1378 C C . TYR A 1 175 ? -0.006 -6.602 0.760 1.00 94.62 175 TYR A C 1
ATOM 1380 O O . TYR A 1 175 ? -0.008 -7.649 1.405 1.00 94.62 175 TYR A O 1
ATOM 1388 N N . LEU A 1 176 ? 0.437 -6.528 -0.496 1.00 93.25 176 LEU A N 1
ATOM 1389 C CA . LEU A 1 176 ? 0.951 -7.673 -1.237 1.00 93.25 176 LEU A CA 1
ATOM 1390 C C . LEU A 1 176 ? 2.383 -7.401 -1.710 1.00 93.25 176 LEU A C 1
ATOM 1392 O O . LEU A 1 176 ? 2.590 -6.579 -2.606 1.00 93.25 176 LEU A O 1
ATOM 1396 N N . PRO A 1 177 ? 3.390 -8.080 -1.137 1.00 92.75 177 PRO A N 1
ATOM 1397 C CA . PRO A 1 177 ? 4.765 -7.933 -1.585 1.00 92.75 177 PRO A CA 1
ATOM 1398 C C . PRO A 1 177 ? 4.969 -8.436 -3.013 1.00 92.75 177 PRO A C 1
ATOM 1400 O O . PRO A 1 177 ? 4.707 -9.600 -3.307 1.00 92.75 177 PRO A O 1
ATOM 1403 N N . VAL A 1 178 ? 5.526 -7.590 -3.878 1.00 93.56 178 VAL A N 1
ATOM 1404 C CA . VAL A 1 178 ? 6.055 -8.024 -5.180 1.00 93.56 178 VAL A CA 1
ATOM 1405 C C . VAL A 1 178 ? 7.473 -8.565 -4.993 1.00 93.56 178 VAL A C 1
ATOM 1407 O O . VAL A 1 178 ? 7.735 -9.728 -5.295 1.00 93.56 178 VAL A O 1
ATOM 1410 N N . ALA A 1 179 ? 8.354 -7.756 -4.396 1.00 93.19 179 ALA A N 1
ATOM 1411 C CA . ALA A 1 179 ? 9.742 -8.096 -4.101 1.00 93.19 179 ALA A CA 1
ATOM 1412 C C . ALA A 1 179 ? 10.249 -7.356 -2.850 1.00 93.19 179 ALA A C 1
ATOM 1414 O O . ALA A 1 179 ? 9.712 -6.315 -2.476 1.00 93.19 179 ALA A O 1
ATOM 1415 N N . GLY A 1 180 ? 11.303 -7.889 -2.223 1.00 90.88 180 GLY A N 1
ATOM 1416 C CA . GLY A 1 180 ? 12.098 -7.167 -1.221 1.00 90.88 180 GLY A CA 1
ATOM 1417 C C . GLY A 1 180 ? 11.416 -6.881 0.121 1.00 90.88 180 GLY A C 1
ATOM 1418 O O . GLY A 1 180 ? 11.936 -6.069 0.882 1.00 90.88 180 GLY A O 1
ATOM 1419 N N . SER A 1 181 ? 10.285 -7.523 0.426 1.00 92.50 181 SER A N 1
ATOM 1420 C CA . SER A 1 181 ? 9.609 -7.395 1.721 1.00 92.50 181 SER A CA 1
ATOM 1421 C C . SER A 1 181 ? 9.968 -8.554 2.642 1.00 92.50 181 SER A C 1
ATOM 1423 O O . SER A 1 181 ? 9.720 -9.707 2.307 1.00 92.50 181 SER A O 1
ATOM 1425 N N . THR A 1 182 ? 10.559 -8.240 3.789 1.00 91.75 182 THR A N 1
ATOM 1426 C CA . THR A 1 182 ? 10.951 -9.191 4.836 1.00 91.75 182 THR A CA 1
ATOM 1427 C C . THR A 1 182 ? 10.573 -8.625 6.205 1.00 91.75 182 THR A C 1
ATOM 1429 O O . THR A 1 182 ? 10.099 -7.493 6.309 1.00 91.75 182 THR A O 1
ATOM 1432 N N . ALA A 1 183 ? 10.880 -9.341 7.289 1.00 90.75 183 ALA A N 1
ATOM 1433 C CA . ALA A 1 183 ? 10.760 -8.817 8.656 1.00 90.75 183 ALA A CA 1
ATOM 1434 C C . ALA A 1 183 ? 11.543 -7.503 8.910 1.00 90.75 183 ALA A C 1
ATOM 1436 O O . ALA A 1 183 ? 11.318 -6.827 9.914 1.00 90.75 183 ALA A O 1
ATOM 1437 N N . GLN A 1 184 ? 12.479 -7.133 8.030 1.00 89.44 184 GLN A N 1
ATOM 1438 C CA . GLN A 1 184 ? 13.291 -5.921 8.148 1.00 89.44 184 GLN A CA 1
ATOM 1439 C C . GLN A 1 184 ? 12.789 -4.774 7.264 1.00 89.44 184 GLN A C 1
ATOM 1441 O O . GLN A 1 184 ? 13.115 -3.624 7.553 1.00 89.44 184 GLN A O 1
ATOM 1446 N N . SER A 1 185 ? 12.000 -5.057 6.225 1.00 90.75 185 SER A N 1
ATOM 1447 C CA . SER A 1 185 ? 11.639 -4.090 5.176 1.00 90.75 185 SER A CA 1
ATOM 1448 C C . SER A 1 185 ? 10.146 -4.018 4.846 1.00 90.75 185 SER A C 1
ATOM 1450 O O . SER A 1 185 ? 9.760 -3.190 4.021 1.00 90.75 185 SER A O 1
ATOM 1452 N N . SER A 1 186 ? 9.302 -4.849 5.461 1.00 93.31 186 SER A N 1
ATOM 1453 C CA . SER A 1 186 ? 7.852 -4.775 5.283 1.00 93.31 186 SER A CA 1
ATOM 1454 C C . SER A 1 186 ? 7.251 -3.504 5.891 1.00 93.31 186 SER A C 1
ATOM 1456 O O . SER A 1 186 ? 7.915 -2.743 6.610 1.00 93.31 186 SER A O 1
ATOM 1458 N N . LEU A 1 187 ? 5.975 -3.260 5.571 1.00 91.62 187 LEU A N 1
ATOM 1459 C CA . LEU A 1 187 ? 5.233 -2.134 6.121 1.00 91.62 187 LEU A CA 1
ATOM 1460 C C . LEU A 1 187 ? 5.221 -2.180 7.647 1.00 91.62 187 LEU A C 1
ATOM 1462 O O . LEU A 1 187 ? 5.006 -3.219 8.273 1.00 91.62 187 LEU A O 1
ATOM 1466 N N . THR A 1 188 ? 5.436 -1.012 8.232 1.00 93.06 188 THR A N 1
ATOM 1467 C CA . THR A 1 188 ? 5.335 -0.810 9.669 1.00 93.06 188 THR A CA 1
ATOM 1468 C C . THR A 1 188 ? 3.892 -0.589 10.081 1.00 93.06 188 THR A C 1
ATOM 1470 O O . THR A 1 188 ? 3.181 0.162 9.416 1.00 93.06 188 THR A O 1
ATOM 1473 N N . LEU A 1 189 ? 3.487 -1.153 11.215 1.00 95.06 189 LEU A N 1
ATOM 1474 C CA . LEU A 1 189 ? 2.185 -0.884 11.822 1.00 95.06 189 LEU A CA 1
ATOM 1475 C C . LEU A 1 189 ? 2.272 -0.880 13.347 1.00 95.06 189 LEU A C 1
ATOM 1477 O O . LEU A 1 189 ? 3.238 -1.381 13.923 1.00 95.06 189 LEU A O 1
ATOM 1481 N N . VAL A 1 190 ? 1.248 -0.319 13.989 1.00 95.25 190 VAL A N 1
ATOM 1482 C CA . VAL A 1 190 ? 1.066 -0.356 15.445 1.00 95.25 190 VAL A CA 1
ATOM 1483 C C . VAL A 1 190 ? -0.177 -1.198 15.737 1.00 95.25 190 VAL A C 1
ATOM 1485 O O . VAL A 1 190 ? -1.288 -0.738 15.439 1.00 95.25 190 VAL A O 1
ATOM 1488 N N . PRO A 1 191 ? -0.026 -2.424 16.272 1.00 96.00 191 PRO A N 1
ATOM 1489 C CA . PRO A 1 191 ? -1.157 -3.305 16.544 1.00 96.00 191 PRO A CA 1
ATOM 1490 C C . PRO A 1 191 ? -2.181 -2.650 17.476 1.00 96.00 191 PRO A C 1
ATOM 1492 O O . PRO A 1 191 ? -1.815 -1.975 18.437 1.00 96.00 191 PRO A O 1
ATOM 1495 N N . GLY A 1 192 ? -3.469 -2.825 17.182 1.00 95.44 192 GLY A N 1
ATOM 1496 C CA . GLY A 1 192 ? -4.570 -2.298 17.999 1.00 95.44 192 GLY A CA 1
ATOM 1497 C C . GLY A 1 192 ? -4.777 -0.780 17.926 1.00 95.44 192 GLY A C 1
ATOM 1498 O O . GLY A 1 192 ? -5.703 -0.257 18.549 1.00 95.44 192 GLY A O 1
ATOM 1499 N N . SER A 1 193 ? -3.946 -0.051 17.172 1.00 95.06 193 SER A N 1
ATOM 1500 C CA . SER A 1 193 ? -4.033 1.414 17.098 1.00 95.06 193 SER A CA 1
ATOM 1501 C C . SER A 1 193 ? -5.313 1.930 16.435 1.00 95.06 193 SER A C 1
ATOM 1503 O O . SER A 1 193 ? -5.695 3.073 16.679 1.00 95.06 193 SER A O 1
ATOM 1505 N N . HIS A 1 194 ? -6.025 1.101 15.668 1.00 95.19 194 HIS A N 1
ATOM 1506 C CA . HIS A 1 194 ? -7.340 1.412 15.092 1.00 95.19 194 HIS A CA 1
ATOM 1507 C C . HIS A 1 194 ? -8.445 1.582 16.150 1.00 95.19 194 HIS A C 1
ATOM 1509 O O . HIS A 1 194 ? -9.461 2.212 15.868 1.00 95.19 194 HIS A O 1
ATOM 1515 N N . HIS A 1 195 ? -8.235 1.104 17.382 1.00 94.94 195 HIS A N 1
ATOM 1516 C CA . HIS A 1 195 ? -9.150 1.319 18.512 1.00 94.94 195 HIS A CA 1
ATOM 1517 C C . HIS A 1 195 ? -8.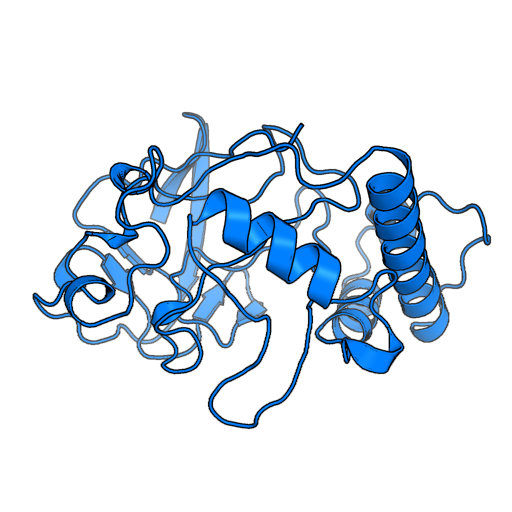840 2.574 19.339 1.00 94.94 195 HIS A C 1
ATOM 1519 O O . HIS A 1 195 ? -9.563 2.885 20.289 1.00 94.94 195 HIS A O 1
ATOM 1525 N N . TRP A 1 196 ? -7.751 3.287 19.050 1.00 94.38 196 TRP A N 1
ATOM 1526 C CA . TRP A 1 196 ? -7.360 4.432 19.867 1.00 94.38 196 TRP A CA 1
ATOM 1527 C C . TRP A 1 196 ? -8.201 5.666 19.537 1.00 94.38 196 TRP A C 1
ATOM 1529 O O . TRP A 1 196 ? -8.387 5.970 18.355 1.00 94.38 196 TRP A O 1
ATOM 1539 N N . PRO A 1 197 ? -8.626 6.438 20.553 1.00 95.00 197 PRO A N 1
ATOM 1540 C CA . PRO A 1 197 ? -9.253 7.724 20.311 1.00 95.00 197 PRO A CA 1
ATOM 1541 C C . PRO A 1 197 ? -8.265 8.695 19.653 1.00 95.00 197 PRO A C 1
ATOM 1543 O O . PRO A 1 197 ? -7.057 8.637 19.902 1.00 95.00 197 PRO A O 1
ATOM 1546 N N . GLU A 1 198 ? -8.778 9.597 18.820 1.00 93.69 198 GLU A N 1
ATOM 1547 C CA . GLU A 1 198 ? -7.965 10.514 18.010 1.00 93.69 198 GLU A CA 1
ATOM 1548 C C . GLU A 1 198 ? -7.068 11.427 18.866 1.00 93.69 198 GLU A C 1
ATOM 1550 O O . GLU A 1 198 ? -5.981 11.808 18.443 1.00 93.69 198 GLU A O 1
ATOM 1555 N N . ASN A 1 199 ? -7.449 11.724 20.109 1.00 93.44 199 ASN A N 1
ATOM 1556 C CA . ASN A 1 199 ? -6.653 12.504 21.060 1.00 93.44 199 ASN A CA 1
ATOM 1557 C C . ASN A 1 199 ? -5.416 11.787 21.621 1.00 93.44 199 ASN A C 1
ATOM 1559 O O . ASN A 1 199 ? -4.614 12.436 22.292 1.00 93.44 199 ASN A O 1
ATOM 1563 N N . ARG A 1 200 ? -5.207 10.495 21.332 1.00 92.38 200 ARG A N 1
ATOM 1564 C CA . ARG A 1 200 ? -3.960 9.786 21.681 1.00 92.38 200 ARG A CA 1
ATOM 1565 C C . ARG A 1 200 ? -2.849 9.963 20.656 1.00 92.38 200 ARG A C 1
ATOM 1567 O O . ARG A 1 200 ? -1.691 9.702 20.977 1.00 92.38 200 ARG A O 1
ATOM 1574 N N . THR A 1 201 ? -3.173 10.407 19.444 1.00 91.94 201 THR A N 1
ATOM 1575 C CA . THR A 1 201 ? -2.211 10.548 18.349 1.00 91.94 201 THR A CA 1
ATOM 1576 C C . THR A 1 201 ? -2.266 11.965 17.798 1.00 91.94 201 THR A C 1
ATOM 1578 O O . THR A 1 201 ? -3.232 12.365 17.157 1.00 91.94 201 THR A O 1
ATOM 1581 N N . LEU A 1 202 ? -1.203 12.736 18.025 1.00 93.56 202 LEU A N 1
ATOM 1582 C CA . LEU A 1 202 ? -1.044 14.038 17.393 1.00 93.56 202 LEU A CA 1
ATOM 1583 C C . LEU A 1 202 ? -0.672 13.830 15.924 1.00 93.56 202 LEU A C 1
ATOM 1585 O O . LEU A 1 202 ? 0.263 13.088 15.615 1.00 93.56 202 LEU A O 1
ATOM 1589 N N . ARG A 1 203 ? -1.368 14.517 15.022 1.00 94.25 203 ARG A N 1
ATOM 1590 C CA . ARG A 1 203 ? -1.156 14.433 13.574 1.00 94.25 203 ARG A CA 1
ATOM 1591 C C . ARG A 1 203 ? -1.191 15.798 12.912 1.00 94.25 203 ARG A C 1
ATOM 1593 O O . ARG A 1 203 ? -1.654 16.761 13.521 1.00 94.25 203 ARG A O 1
ATOM 1600 N N . THR A 1 204 ? -0.743 15.875 11.667 1.00 95.69 204 THR A N 1
ATOM 1601 C CA . THR A 1 204 ? -0.936 17.066 10.836 1.00 95.69 204 THR A CA 1
ATOM 1602 C C . THR A 1 204 ? -2.418 17.269 10.481 1.00 95.69 204 THR A C 1
ATOM 1604 O O . THR A 1 204 ? -3.194 16.315 10.432 1.00 95.69 204 THR A O 1
ATOM 1607 N N . ALA A 1 205 ? -2.836 18.516 10.254 1.00 92.56 205 ALA A N 1
ATOM 1608 C CA . ALA A 1 205 ? -4.214 18.875 9.909 1.00 92.56 205 ALA A CA 1
ATOM 1609 C C . ALA A 1 205 ? -4.611 18.385 8.506 1.00 92.56 205 ALA A C 1
ATOM 1611 O O . ALA A 1 205 ? -5.739 17.948 8.293 1.00 92.56 205 ALA A O 1
ATOM 1612 N N . GLY A 1 206 ? -3.667 18.441 7.566 1.00 90.19 206 GLY A N 1
ATOM 1613 C CA . GLY A 1 206 ? -3.778 17.896 6.215 1.00 90.19 206 GLY A CA 1
ATOM 1614 C C . GLY A 1 206 ? -2.559 17.040 5.903 1.00 90.19 206 GLY A C 1
ATOM 1615 O O . GLY A 1 206 ? -2.050 16.371 6.799 1.00 90.19 206 GLY A O 1
ATOM 1616 N N . GLY A 1 207 ? -2.065 17.102 4.666 1.00 91.69 207 GLY A N 1
ATOM 1617 C CA . GLY A 1 207 ? -0.833 16.428 4.257 1.00 91.69 207 GLY A CA 1
ATOM 1618 C C . GLY A 1 207 ? 0.381 16.743 5.142 1.00 91.69 207 GLY A C 1
ATOM 1619 O O . GLY A 1 207 ? 0.379 17.676 5.949 1.00 91.69 207 GLY A O 1
ATOM 1620 N N . ALA A 1 208 ? 1.434 15.954 4.976 1.00 92.88 208 ALA A N 1
ATOM 1621 C CA . ALA A 1 208 ? 2.647 16.035 5.776 1.00 92.88 208 ALA A CA 1
ATOM 1622 C C . ALA A 1 208 ? 3.893 16.129 4.897 1.00 92.88 208 ALA A C 1
ATOM 1624 O O . ALA A 1 208 ? 3.925 15.618 3.779 1.00 92.88 208 ALA A O 1
ATOM 1625 N N . VAL A 1 209 ? 4.951 16.738 5.424 1.00 90.44 209 VAL A N 1
ATOM 1626 C CA . VAL A 1 209 ? 6.289 16.657 4.837 1.00 90.44 209 VAL A CA 1
ATOM 1627 C C . VAL A 1 209 ? 7.114 15.694 5.673 1.00 90.44 209 VAL A C 1
ATOM 1629 O O . VAL A 1 209 ? 7.282 15.909 6.870 1.00 90.44 209 VAL A O 1
ATOM 1632 N N . SER A 1 210 ? 7.639 14.639 5.057 1.00 87.62 210 SER A N 1
ATOM 1633 C CA . SER A 1 210 ? 8.581 13.720 5.699 1.00 87.62 210 SER A CA 1
ATOM 1634 C C . SER A 1 210 ? 9.847 13.648 4.869 1.00 87.62 210 SER A C 1
ATOM 1636 O O . SER A 1 210 ? 9.780 13.443 3.658 1.00 87.62 210 SER A O 1
ATOM 1638 N N . ASN A 1 211 ? 11.003 13.857 5.503 1.00 78.94 211 ASN A N 1
ATOM 1639 C CA . ASN A 1 211 ? 12.310 13.811 4.840 1.00 78.94 211 ASN A CA 1
ATOM 1640 C C . ASN A 1 211 ? 12.392 14.687 3.565 1.00 78.94 211 ASN A C 1
ATOM 1642 O O . ASN A 1 211 ? 12.982 14.299 2.555 1.00 78.94 211 ASN A O 1
ATOM 1646 N N . GLY A 1 212 ? 11.752 15.862 3.584 1.00 77.75 212 GLY A N 1
ATOM 1647 C CA . GLY A 1 212 ? 11.711 16.785 2.442 1.00 77.75 212 GLY A CA 1
ATOM 1648 C C . GLY A 1 212 ? 10.833 16.334 1.264 1.00 77.75 212 GLY A C 1
ATOM 1649 O O . GLY A 1 212 ? 10.948 16.894 0.170 1.00 77.75 212 GLY A O 1
ATOM 1650 N N . VAL A 1 213 ? 9.976 15.328 1.454 1.00 81.25 213 VAL A N 1
ATOM 1651 C CA . VAL A 1 213 ? 8.963 14.880 0.487 1.00 81.25 213 VAL A CA 1
ATOM 1652 C C . VAL A 1 213 ? 7.577 15.223 1.024 1.00 81.25 213 VAL A C 1
ATOM 1654 O O . VAL A 1 213 ? 7.276 14.949 2.184 1.00 81.25 213 VAL A O 1
ATOM 1657 N N . ALA A 1 214 ? 6.742 15.837 0.185 1.00 86.62 214 ALA A N 1
ATOM 1658 C CA . ALA A 1 214 ? 5.356 16.143 0.517 1.00 86.62 214 ALA A CA 1
ATOM 1659 C C . ALA A 1 214 ? 4.450 14.933 0.250 1.00 86.62 214 ALA A C 1
ATOM 1661 O O . ALA A 1 214 ? 4.507 14.325 -0.819 1.00 86.62 214 ALA A O 1
ATOM 1662 N N . PHE A 1 215 ? 3.586 14.632 1.211 1.00 87.31 215 PHE A N 1
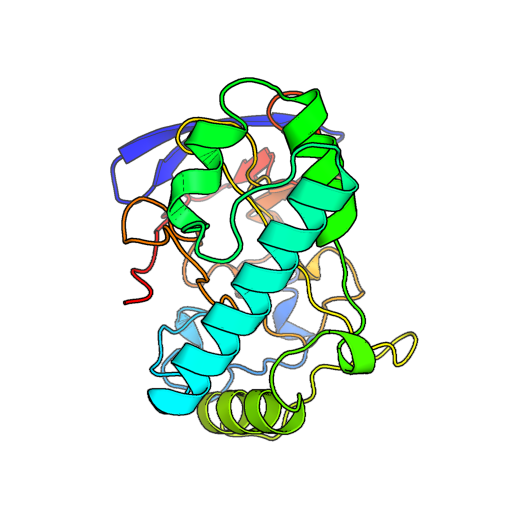ATOM 1663 C CA . PHE A 1 215 ? 2.582 13.579 1.172 1.00 87.31 215 PHE A CA 1
ATOM 1664 C C . PHE A 1 215 ? 1.198 14.188 1.374 1.00 87.31 215 PHE A C 1
ATOM 1666 O O . PHE A 1 215 ? 1.030 15.148 2.124 1.00 87.31 215 PHE A O 1
ATOM 1673 N N . THR A 1 216 ? 0.193 13.617 0.717 1.00 88.81 216 THR A N 1
ATOM 1674 C CA . THR A 1 216 ? -1.205 14.056 0.842 1.00 88.81 216 THR A CA 1
ATOM 1675 C C . THR A 1 216 ? -1.876 13.529 2.106 1.00 88.81 216 THR A C 1
ATOM 1677 O O . THR A 1 216 ? -2.802 14.157 2.612 1.00 88.81 216 THR A O 1
ATOM 1680 N N . VAL A 1 217 ? -1.398 12.399 2.634 1.00 90.06 217 VAL A N 1
ATOM 1681 C CA . VAL A 1 217 ? -1.903 11.808 3.875 1.00 90.06 217 VAL A CA 1
ATOM 1682 C C . VAL A 1 217 ? -1.409 12.593 5.091 1.00 90.06 217 VAL A C 1
ATOM 1684 O O .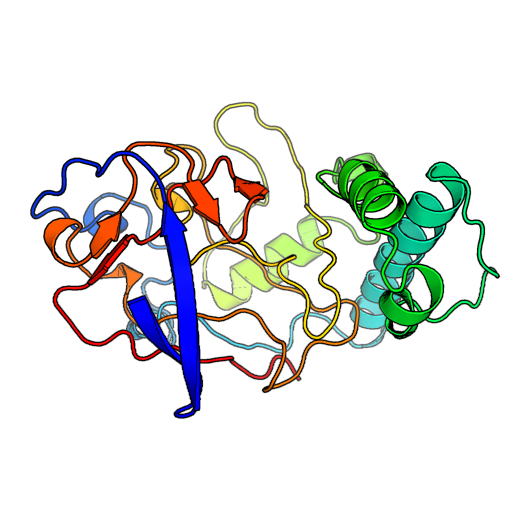 VAL A 1 217 ? -0.244 13.012 5.113 1.00 90.06 217 VAL A O 1
ATOM 1687 N N . PRO A 1 218 ? -2.250 12.776 6.123 1.00 94.56 218 PRO A N 1
ATOM 1688 C CA . PRO A 1 218 ? -1.780 13.336 7.376 1.00 94.56 218 PRO A CA 1
ATOM 1689 C C . PRO A 1 218 ? -0.749 12.442 8.049 1.00 94.56 218 PRO A C 1
ATOM 1691 O O . PRO A 1 218 ? -0.882 11.225 8.041 1.00 94.56 218 PRO A O 1
ATOM 1694 N N . GLY A 1 219 ? 0.282 13.046 8.630 1.00 94.38 219 GLY A N 1
ATOM 1695 C CA . GLY A 1 219 ? 1.376 12.342 9.289 1.00 94.38 219 GLY A CA 1
ATOM 1696 C C . GLY A 1 219 ? 1.283 12.453 10.805 1.00 94.38 219 GLY A C 1
ATOM 1697 O O . GLY A 1 219 ? 0.918 13.500 11.338 1.00 94.38 219 GLY A O 1
ATOM 1698 N N . VAL A 1 220 ? 1.647 11.385 11.514 1.00 94.44 220 VAL A N 1
ATOM 1699 C CA . VAL A 1 220 ? 1.802 11.392 12.974 1.00 94.44 220 VAL A CA 1
ATOM 1700 C C . VAL A 1 220 ? 2.935 12.347 13.345 1.00 94.44 220 VAL A C 1
ATOM 1702 O O . VAL A 1 220 ? 4.056 12.180 12.874 1.00 94.44 220 VAL A O 1
ATOM 1705 N N . LEU A 1 221 ? 2.651 13.318 14.209 1.00 93.00 221 LEU A N 1
ATOM 1706 C CA . LEU A 1 221 ? 3.628 14.232 14.812 1.00 93.00 221 LEU A CA 1
ATOM 1707 C C . LEU A 1 221 ? 4.091 13.733 16.189 1.00 93.00 221 LEU A C 1
ATOM 1709 O O . LEU A 1 221 ? 5.209 14.020 16.615 1.00 93.00 221 LEU A O 1
ATOM 1713 N N . GLY A 1 222 ? 3.239 12.974 16.880 1.00 91.00 222 GLY A N 1
ATOM 1714 C CA . GLY A 1 222 ? 3.533 12.398 18.186 1.00 91.00 222 GLY A CA 1
ATOM 1715 C C . GLY A 1 222 ? 2.399 11.520 18.703 1.00 91.00 222 GLY A C 1
ATOM 1716 O O . GLY A 1 222 ? 1.314 11.462 18.127 1.00 91.00 222 GLY A O 1
ATOM 1717 N N . SER A 1 223 ? 2.649 10.834 19.810 1.00 88.12 223 SER A N 1
ATOM 1718 C CA . SER A 1 223 ? 1.673 9.986 20.492 1.00 88.12 223 SER A CA 1
ATOM 1719 C C . SER A 1 223 ? 1.819 10.171 21.996 1.00 88.12 223 SER A C 1
ATOM 1721 O O . SER A 1 223 ? 2.935 10.358 22.482 1.00 88.12 223 SER A O 1
ATOM 1723 N N . ALA A 1 224 ? 0.699 10.146 22.718 1.00 83.44 224 ALA A N 1
ATOM 1724 C CA . ALA A 1 224 ? 0.708 10.167 24.181 1.00 83.44 224 ALA A CA 1
ATOM 1725 C C . ALA A 1 224 ? 1.262 8.854 24.763 1.00 83.44 224 ALA A C 1
ATOM 1727 O O . ALA A 1 224 ? 1.877 8.855 25.824 1.00 83.44 224 ALA A O 1
ATOM 1728 N N . GLU A 1 225 ? 1.068 7.753 24.035 1.00 76.75 225 GLU A N 1
ATOM 1729 C CA . GLU A 1 225 ? 1.545 6.413 24.378 1.00 76.75 225 GLU A CA 1
ATOM 1730 C C . GLU A 1 225 ? 2.757 6.030 23.511 1.00 76.75 225 GLU A C 1
ATOM 1732 O O . GLU A 1 225 ? 2.852 6.490 22.362 1.00 76.75 225 GLU A O 1
ATOM 1737 N N . PRO A 1 226 ? 3.662 5.156 23.991 1.00 83.38 226 PRO A N 1
ATOM 1738 C CA . PRO A 1 226 ? 4.708 4.573 23.159 1.00 83.38 226 PRO A CA 1
ATOM 1739 C C . PRO A 1 226 ? 4.131 3.909 21.903 1.00 83.38 226 PRO A C 1
ATOM 1741 O O . PRO A 1 226 ? 3.192 3.118 21.966 1.00 83.38 226 PRO A O 1
ATOM 1744 N N . LEU A 1 227 ? 4.717 4.210 20.744 1.00 88.50 227 LEU A N 1
ATOM 1745 C CA . LEU A 1 227 ? 4.389 3.515 19.503 1.00 88.50 227 LEU A CA 1
ATOM 1746 C C . LEU A 1 227 ? 5.173 2.200 19.468 1.00 88.50 227 LEU A C 1
ATOM 1748 O O . LEU A 1 227 ? 6.362 2.192 19.146 1.00 88.50 227 LEU A O 1
ATOM 1752 N N . GLU A 1 228 ? 4.518 1.093 19.810 1.00 90.25 228 GLU A N 1
ATOM 1753 C CA . GLU A 1 228 ? 5.065 -0.258 19.638 1.00 90.25 228 GLU A CA 1
ATOM 1754 C C . GLU A 1 228 ? 4.988 -0.668 18.162 1.00 90.25 228 GLU A C 1
ATOM 1756 O O . GLU A 1 228 ? 4.114 -1.424 17.736 1.00 90.25 228 GLU A O 1
ATOM 1761 N N . ILE A 1 229 ? 5.880 -0.102 17.347 1.00 94.19 229 ILE A N 1
ATOM 1762 C CA . ILE A 1 229 ? 5.862 -0.323 15.905 1.00 94.19 229 ILE A CA 1
ATOM 1763 C C . ILE A 1 229 ? 6.496 -1.678 15.593 1.00 94.19 229 ILE A C 1
ATOM 1765 O O . ILE A 1 229 ? 7.616 -1.982 16.018 1.00 94.19 229 ILE A O 1
ATOM 1769 N N . ILE A 1 230 ? 5.803 -2.469 14.781 1.00 95.31 230 ILE A N 1
ATOM 1770 C CA . ILE A 1 230 ? 6.300 -3.748 14.280 1.00 95.31 230 ILE A CA 1
ATOM 1771 C C . ILE A 1 230 ? 6.355 -3.769 12.755 1.00 95.31 230 ILE A C 1
ATOM 1773 O O . ILE A 1 230 ? 5.672 -2.994 12.085 1.00 95.31 230 ILE A O 1
ATOM 1777 N N . ARG A 1 231 ? 7.140 -4.699 12.212 1.00 94.31 231 ARG A N 1
ATOM 1778 C CA . ARG A 1 231 ? 7.112 -5.111 10.802 1.00 94.31 231 ARG A CA 1
ATOM 1779 C C . ARG A 1 231 ? 6.700 -6.580 10.719 1.00 94.31 231 ARG A C 1
ATOM 1781 O O . ARG A 1 231 ? 7.550 -7.446 10.950 1.00 94.31 231 ARG A O 1
ATOM 1788 N N . PRO A 1 232 ? 5.425 -6.892 10.429 1.00 93.50 232 PRO A N 1
ATOM 1789 C CA . PRO A 1 232 ? 5.005 -8.272 10.222 1.00 93.50 232 PRO A CA 1
ATOM 1790 C C . PRO A 1 232 ? 5.781 -8.876 9.052 1.00 93.50 232 PRO A C 1
ATOM 1792 O O . PRO A 1 232 ? 5.918 -8.233 8.011 1.00 93.50 232 PRO A O 1
ATOM 1795 N N . ASN A 1 233 ? 6.296 -10.096 9.201 1.00 91.38 233 ASN A N 1
ATOM 1796 C CA . ASN A 1 233 ? 6.957 -10.785 8.097 1.00 91.38 233 ASN A CA 1
ATOM 1797 C C . ASN A 1 233 ? 5.889 -11.352 7.148 1.00 91.38 233 ASN A C 1
ATOM 1799 O O . ASN A 1 233 ? 5.135 -12.220 7.587 1.00 91.38 233 ASN A O 1
ATOM 1803 N N . PRO A 1 234 ? 5.792 -10.899 5.887 1.00 87.81 234 PRO A N 1
ATOM 1804 C CA . PRO A 1 234 ? 4.727 -11.345 4.994 1.00 87.81 234 PRO A CA 1
ATOM 1805 C C . PRO A 1 234 ? 4.965 -12.724 4.353 1.00 87.81 234 PRO A C 1
ATOM 1807 O O . PRO A 1 234 ? 4.092 -13.183 3.618 1.00 87.81 234 PRO A O 1
ATOM 1810 N N . GLY A 1 235 ? 6.099 -13.381 4.636 1.00 71.56 235 GLY A N 1
ATOM 1811 C CA . GLY A 1 235 ? 6.442 -14.707 4.107 1.00 71.56 235 GLY A CA 1
ATOM 1812 C C . GLY A 1 235 ? 7.635 -14.681 3.171 1.00 71.56 235 GLY A C 1
ATOM 1813 O O . GLY A 1 235 ? 7.585 -13.923 2.175 1.00 71.56 235 GLY A O 1
#

Sequence (235 aa):
MQVRINQQDFTYDVQGEAGRTDGRVLLATDDDLSAGTAWAAAGYTVANFLPAAEQTALREGLAQLVRRALADAGCPVPADFDVAQYHRVVGDDRALHLAVVARTKEYQQADFLPLPARLLEQRVGELCGRPVQARNPWDNERFFHLRLVRPGRADNNPLHRDVWLPDYHNCLNIYLPVAGSTAQSSLTLVPGSHHWPENRTLRTAGGAVSNGVAFTVPGVLGSAEPLEIIRPNPG